Protein AF-A0A8T5QBN0-F1 (afdb_monomer)

Structure (mmCIF, N/CA/C/O backbone):
data_AF-A0A8T5QBN0-F1
#
_entry.id   AF-A0A8T5QBN0-F1
#
loop_
_atom_site.group_PDB
_atom_site.id
_atom_site.type_symbol
_atom_site.label_atom_id
_atom_site.label_alt_id
_atom_site.label_comp_id
_atom_site.label_asym_id
_atom_site.label_entity_id
_atom_site.label_seq_id
_atom_site.pdbx_PDB_ins_code
_atom_site.Cartn_x
_atom_site.Cartn_y
_atom_site.Cartn_z
_atom_site.occupancy
_atom_site.B_iso_or_equiv
_atom_site.auth_seq_id
_atom_site.auth_comp_id
_atom_site.auth_asym_id
_atom_site.auth_atom_id
_atom_site.pdbx_PDB_model_num
ATOM 1 N N . MET A 1 1 ? -7.240 -10.895 12.459 1.00 89.62 1 MET A N 1
ATOM 2 C CA . MET A 1 1 ? -8.154 -9.808 12.026 1.00 89.62 1 MET A CA 1
ATOM 3 C C . MET A 1 1 ? -9.563 -10.387 11.884 1.00 89.62 1 MET A C 1
ATOM 5 O O . MET A 1 1 ? -9.668 -11.597 11.744 1.00 89.62 1 MET A O 1
ATOM 9 N N . GLN A 1 2 ? -10.640 -9.592 11.962 1.00 91.88 2 GLN A N 1
ATOM 10 C CA . GLN A 1 2 ? -11.988 -10.091 11.632 1.00 91.88 2 GLN A CA 1
ATOM 11 C C . GLN A 1 2 ? -12.148 -10.237 10.109 1.00 91.88 2 GLN A C 1
ATOM 13 O O . GLN A 1 2 ? -11.684 -9.368 9.374 1.00 91.88 2 GLN A O 1
ATOM 18 N N . LEU A 1 3 ? -12.842 -11.287 9.648 1.00 94.19 3 LEU A N 1
ATOM 19 C CA . LEU A 1 3 ? -13.022 -11.579 8.214 1.00 94.19 3 LEU A CA 1
ATOM 20 C C . LEU A 1 3 ? -13.620 -10.400 7.449 1.00 94.19 3 LEU A C 1
ATOM 22 O O . LEU A 1 3 ? -13.035 -9.951 6.472 1.00 94.19 3 LEU A O 1
ATOM 26 N N . LYS A 1 4 ? -14.708 -9.830 7.971 1.00 94.50 4 LYS A N 1
ATOM 27 C CA . LYS A 1 4 ? -15.373 -8.678 7.359 1.00 94.50 4 LYS A CA 1
ATOM 28 C C . LYS A 1 4 ? -14.422 -7.496 7.142 1.00 94.50 4 LYS A C 1
ATOM 30 O O . LYS A 1 4 ? -14.460 -6.854 6.105 1.00 94.50 4 LYS A O 1
ATOM 35 N N . THR A 1 5 ? -13.541 -7.216 8.103 1.00 93.56 5 THR A N 1
ATOM 36 C CA . THR A 1 5 ? -12.532 -6.156 7.966 1.00 93.56 5 THR A CA 1
ATOM 37 C C . THR A 1 5 ? -11.529 -6.481 6.861 1.00 93.56 5 THR A C 1
ATOM 39 O O . THR A 1 5 ? -11.176 -5.600 6.083 1.00 93.56 5 THR A O 1
ATOM 42 N N . ALA A 1 6 ? -11.065 -7.732 6.781 1.00 94.94 6 ALA A N 1
ATOM 43 C CA . ALA A 1 6 ? -10.141 -8.159 5.734 1.00 94.94 6 ALA A CA 1
ATOM 44 C C . ALA A 1 6 ? -10.780 -8.037 4.341 1.00 94.94 6 ALA A C 1
ATOM 46 O O . ALA A 1 6 ? -10.160 -7.476 3.439 1.00 94.94 6 ALA A O 1
ATOM 47 N N . GLU A 1 7 ? -12.030 -8.482 4.194 1.00 95.88 7 GLU A N 1
ATOM 48 C CA . GLU A 1 7 ? -12.823 -8.338 2.969 1.00 95.88 7 GLU A CA 1
ATOM 49 C C . GLU A 1 7 ? -12.946 -6.868 2.561 1.00 95.88 7 GLU A C 1
ATOM 51 O O . GLU A 1 7 ? -12.555 -6.519 1.450 1.00 95.88 7 GLU A O 1
ATOM 56 N N . THR A 1 8 ? -13.368 -5.985 3.475 1.00 95.31 8 THR A N 1
ATOM 57 C CA . THR A 1 8 ? -13.482 -4.542 3.205 1.00 95.31 8 THR A CA 1
ATOM 58 C C . THR A 1 8 ? -12.165 -3.942 2.701 1.00 95.31 8 THR A C 1
ATOM 60 O O . THR A 1 8 ? -12.157 -3.182 1.732 1.00 95.31 8 THR A O 1
ATOM 63 N N . LEU A 1 9 ? -11.032 -4.281 3.328 1.00 94.81 9 LEU A N 1
ATOM 64 C CA . LEU A 1 9 ? -9.721 -3.753 2.934 1.00 94.81 9 LEU A CA 1
ATOM 65 C C . LEU A 1 9 ? -9.291 -4.244 1.546 1.00 94.81 9 LEU A C 1
ATOM 67 O O . LEU A 1 9 ? -8.739 -3.470 0.764 1.00 94.81 9 LEU A O 1
ATOM 71 N N . VAL A 1 10 ? -9.531 -5.518 1.237 1.00 95.06 10 VAL A N 1
ATOM 72 C CA . VAL A 1 10 ? -9.153 -6.121 -0.049 1.00 95.06 10 VAL A CA 1
ATOM 73 C C . VAL A 1 10 ? -10.085 -5.670 -1.173 1.00 95.06 10 VAL A C 1
ATOM 75 O O . VAL A 1 10 ? -9.627 -5.434 -2.291 1.00 95.06 10 VAL A O 1
ATOM 78 N N . GLU A 1 11 ? -11.372 -5.474 -0.892 1.00 94.44 11 GLU A N 1
ATOM 79 C CA . GLU A 1 11 ? -12.312 -4.877 -1.841 1.00 94.44 11 GLU A CA 1
ATOM 80 C C . GLU A 1 11 ? -11.942 -3.436 -2.177 1.00 94.44 11 GLU A C 1
ATOM 82 O O . GLU A 1 11 ? -11.901 -3.084 -3.355 1.00 94.44 11 GLU A O 1
ATOM 87 N N . ALA A 1 12 ? -11.619 -2.623 -1.169 1.00 93.31 12 ALA A N 1
ATOM 88 C CA . ALA A 1 12 ? -11.162 -1.256 -1.383 1.00 93.31 12 ALA A CA 1
ATOM 89 C C . ALA A 1 12 ? -9.835 -1.222 -2.164 1.00 93.31 12 ALA A C 1
ATOM 91 O O . ALA A 1 12 ? -9.695 -0.437 -3.100 1.00 93.31 12 ALA A O 1
ATOM 92 N N . LEU A 1 13 ? -8.901 -2.137 -1.869 1.00 93.75 13 LEU A N 1
ATOM 93 C CA . LEU A 1 13 ? -7.680 -2.308 -2.662 1.00 93.75 13 LEU A CA 1
ATOM 94 C C . LEU A 1 13 ? -7.996 -2.639 -4.125 1.00 93.75 13 LEU A C 1
ATOM 96 O O . LEU A 1 13 ? -7.383 -2.072 -5.020 1.00 93.75 13 LEU A O 1
ATOM 100 N N . GLY A 1 14 ? -8.970 -3.512 -4.387 1.00 92.31 14 GLY A N 1
ATOM 101 C CA . GLY A 1 14 ? -9.357 -3.893 -5.748 1.00 92.31 14 GLY A CA 1
ATOM 102 C C . GLY A 1 14 ? -9.968 -2.770 -6.587 1.00 92.31 14 GLY A C 1
ATOM 103 O O . GLY A 1 14 ? -10.006 -2.891 -7.809 1.00 92.31 14 GLY A O 1
ATOM 104 N N . LYS A 1 15 ? -10.415 -1.682 -5.953 1.00 91.06 15 LYS A N 1
ATOM 105 C CA . LYS A 1 15 ? -10.916 -0.477 -6.628 1.00 91.06 15 LYS A CA 1
ATOM 106 C C . LYS A 1 15 ? -9.828 0.572 -6.866 1.00 91.06 15 LYS A C 1
ATOM 108 O O . LYS A 1 15 ? -10.079 1.545 -7.572 1.00 91.06 15 LYS A O 1
ATOM 113 N N . HIS A 1 16 ? -8.637 0.386 -6.296 1.00 91.25 16 HIS A N 1
ATOM 114 C CA . HIS A 1 16 ? -7.567 1.368 -6.381 1.00 91.25 16 HIS A CA 1
ATOM 115 C C . HIS A 1 16 ? -7.087 1.534 -7.835 1.00 91.25 16 HIS A C 1
ATOM 117 O O . HIS A 1 16 ? -6.748 0.543 -8.491 1.00 91.25 16 HIS A O 1
ATOM 123 N N . PRO A 1 17 ? -7.014 2.765 -8.370 1.00 88.00 17 PRO A N 1
ATOM 124 C CA . PRO A 1 17 ? -6.635 2.973 -9.759 1.00 88.00 17 PRO A CA 1
ATOM 125 C C . PRO A 1 17 ? -5.173 2.593 -10.022 1.00 88.00 17 PRO A C 1
ATOM 127 O O . PRO A 1 17 ? -4.273 2.802 -9.203 1.00 88.00 17 PRO A O 1
ATOM 130 N N . GLY A 1 18 ? -4.928 2.057 -11.219 1.00 85.19 18 GLY A N 1
ATOM 131 C CA . GLY A 1 18 ? -3.585 1.841 -11.753 1.00 85.19 18 GLY A CA 1
ATOM 132 C C . GLY A 1 18 ? -2.763 0.759 -11.052 1.00 85.19 18 GLY A C 1
ATOM 133 O O . GLY A 1 18 ? -1.538 0.787 -11.175 1.00 85.19 18 GLY A O 1
ATOM 134 N N . ILE A 1 19 ? -3.385 -0.153 -10.300 1.00 89.94 19 ILE A N 1
ATOM 135 C CA . ILE A 1 19 ? -2.754 -1.396 -9.835 1.00 89.94 19 ILE A CA 1
ATOM 136 C C . ILE A 1 19 ? -3.372 -2.603 -10.542 1.00 89.94 19 ILE A C 1
ATOM 138 O O . ILE A 1 19 ? -4.456 -2.515 -11.116 1.00 89.94 19 ILE A O 1
ATOM 142 N N . ILE A 1 20 ? -2.685 -3.741 -10.481 1.00 91.81 20 ILE A N 1
ATOM 143 C CA . ILE A 1 20 ? -3.266 -5.021 -10.897 1.00 91.81 20 ILE A CA 1
ATOM 144 C C . ILE A 1 20 ? -4.403 -5.417 -9.952 1.00 91.81 20 ILE A C 1
ATOM 146 O O . ILE A 1 20 ? -4.337 -5.146 -8.750 1.00 91.81 20 ILE A O 1
ATOM 150 N N . THR A 1 21 ? -5.426 -6.090 -10.482 1.00 92.56 21 THR A N 1
ATOM 151 C CA . THR A 1 21 ? -6.523 -6.611 -9.662 1.00 92.56 21 THR A CA 1
ATOM 152 C C . THR A 1 21 ? -5.978 -7.614 -8.635 1.00 92.56 21 THR A C 1
ATOM 154 O O . THR A 1 21 ? -5.321 -8.585 -9.027 1.00 92.56 21 THR A O 1
ATOM 157 N N . PRO A 1 22 ? -6.217 -7.397 -7.328 1.00 92.38 22 PRO A N 1
ATOM 158 C CA . PRO A 1 22 ? -5.731 -8.292 -6.291 1.00 92.38 22 PRO A CA 1
ATOM 159 C C . PRO A 1 22 ? -6.473 -9.634 -6.325 1.00 92.38 22 PRO A C 1
ATOM 161 O O . PRO A 1 22 ? -7.690 -9.686 -6.510 1.00 92.38 22 PRO A O 1
ATOM 164 N N . ASP A 1 23 ? -5.731 -10.708 -6.084 1.00 94.94 23 ASP A N 1
ATOM 165 C CA . ASP A 1 23 ? -6.237 -12.021 -5.719 1.00 94.94 23 ASP A CA 1
ATOM 166 C C . ASP A 1 23 ? -6.843 -11.903 -4.321 1.00 94.94 23 ASP A C 1
ATOM 168 O O . ASP A 1 23 ? -6.146 -11.704 -3.317 1.00 94.94 23 ASP A O 1
ATOM 172 N N . LYS A 1 24 ? -8.176 -11.930 -4.288 1.00 94.81 24 LYS A N 1
ATOM 173 C CA . LYS A 1 24 ? -8.928 -11.649 -3.073 1.00 94.81 24 LYS A CA 1
ATOM 174 C C . LYS A 1 24 ? -8.659 -12.693 -2.000 1.00 94.81 24 LYS A C 1
ATOM 176 O O . LYS A 1 24 ? -8.396 -12.313 -0.862 1.00 94.81 24 LYS A O 1
ATOM 181 N N . ASP A 1 25 ? -8.680 -13.967 -2.371 1.00 94.88 25 ASP A N 1
ATOM 182 C CA . ASP A 1 25 ? -8.549 -15.078 -1.431 1.00 94.88 25 ASP A CA 1
ATOM 183 C C . ASP A 1 25 ? -7.149 -15.073 -0.812 1.00 94.88 25 ASP A C 1
ATOM 185 O O . ASP A 1 25 ? -7.009 -15.089 0.412 1.00 94.88 25 ASP A O 1
ATOM 189 N N . LEU A 1 26 ? -6.112 -14.898 -1.644 1.00 93.88 26 LEU A N 1
ATOM 190 C CA . LEU A 1 26 ? -4.729 -14.784 -1.179 1.00 93.88 26 LEU A CA 1
ATOM 191 C C . LEU A 1 26 ? -4.562 -13.668 -0.137 1.00 93.88 26 LEU A C 1
ATOM 193 O O . LEU A 1 26 ? -3.918 -13.858 0.896 1.00 93.88 26 LEU A O 1
ATOM 197 N N . PHE A 1 27 ? -5.086 -12.475 -0.413 1.00 94.62 27 PHE A N 1
ATOM 198 C CA . PHE A 1 27 ? -4.884 -11.318 0.458 1.00 94.62 27 PHE A CA 1
ATOM 199 C C . PHE A 1 27 ? -5.787 -11.315 1.690 1.00 94.62 27 PHE A C 1
ATOM 201 O O . PHE A 1 27 ? -5.339 -10.865 2.749 1.00 94.62 27 PHE A O 1
ATOM 208 N N . ILE A 1 28 ? -7.002 -11.858 1.597 1.00 95.38 28 ILE A N 1
ATOM 209 C CA . ILE A 1 28 ? -7.856 -12.092 2.764 1.00 95.38 28 ILE A CA 1
ATOM 210 C C . ILE A 1 28 ? -7.165 -13.079 3.706 1.00 95.38 28 ILE A C 1
ATOM 212 O O . ILE A 1 28 ? -6.998 -12.760 4.884 1.00 95.38 28 ILE A O 1
ATOM 216 N N . ASP A 1 29 ? -6.675 -14.212 3.200 1.00 93.19 29 ASP A N 1
ATOM 217 C CA . ASP A 1 29 ? -5.982 -15.219 4.010 1.00 93.19 29 ASP A CA 1
ATOM 218 C C . ASP A 1 29 ? -4.768 -14.631 4.739 1.00 93.19 29 ASP A C 1
ATOM 220 O O . ASP A 1 29 ? -4.573 -14.864 5.937 1.00 93.19 29 ASP A O 1
ATOM 224 N N . LEU A 1 30 ? -3.977 -13.798 4.054 1.00 91.88 30 LEU A N 1
ATOM 225 C CA . LEU A 1 30 ? -2.847 -13.101 4.671 1.00 91.88 30 LEU A CA 1
ATOM 226 C C . LEU A 1 30 ? -3.270 -12.163 5.799 1.00 91.88 30 LEU A C 1
ATOM 228 O O . LEU A 1 30 ? -2.612 -12.126 6.838 1.00 91.88 30 LEU A O 1
ATOM 232 N N . LEU A 1 31 ? -4.342 -11.393 5.611 1.00 92.88 31 LEU A N 1
ATOM 233 C CA . LEU A 1 31 ? -4.848 -10.484 6.640 1.00 92.88 31 LEU A CA 1
ATOM 234 C C . LEU A 1 31 ? -5.441 -11.245 7.830 1.00 92.88 31 LEU A C 1
ATOM 236 O O . LEU A 1 31 ? -5.279 -10.829 8.982 1.00 92.88 31 LEU A O 1
ATOM 240 N N . MET A 1 32 ? -6.086 -12.381 7.569 1.00 92.56 32 MET A N 1
ATOM 241 C CA . MET A 1 32 ? -6.688 -13.232 8.592 1.00 92.56 32 MET A CA 1
ATOM 242 C C . MET A 1 32 ? -5.651 -13.871 9.516 1.00 92.56 32 MET A C 1
ATOM 244 O O . MET A 1 32 ? -5.915 -14.006 10.711 1.00 92.56 32 MET A O 1
ATOM 248 N N . GLN A 1 33 ? -4.453 -14.167 9.009 1.00 89.19 33 GLN A N 1
ATOM 249 C CA . GLN A 1 33 ? -3.331 -14.689 9.801 1.00 89.19 33 GLN A CA 1
ATOM 250 C C . GLN A 1 33 ? -2.732 -13.667 10.781 1.00 89.19 33 GLN A C 1
ATOM 252 O O . GLN A 1 33 ? -1.955 -14.039 11.662 1.00 89.19 33 GLN A O 1
ATOM 257 N N . ILE A 1 34 ? -3.065 -12.381 10.648 1.00 85.56 34 ILE A N 1
ATOM 258 C CA . ILE A 1 34 ? -2.530 -11.336 11.520 1.00 85.56 34 ILE A CA 1
ATOM 259 C C . ILE A 1 34 ? -3.3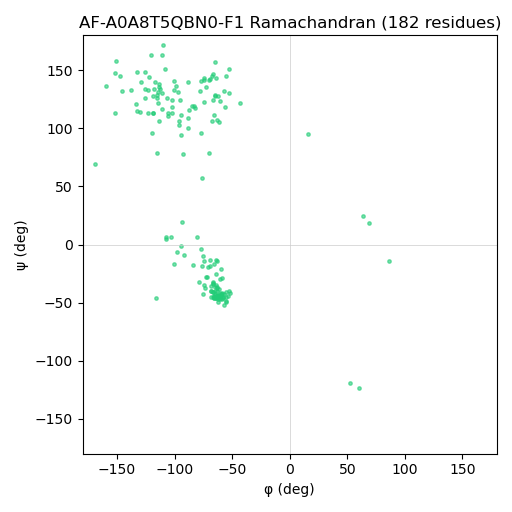40 -11.298 12.811 1.00 85.56 34 ILE A C 1
ATOM 261 O O . ILE A 1 34 ? -4.525 -10.946 12.809 1.00 85.56 34 ILE A O 1
ATOM 265 N N . ASP A 1 35 ? -2.676 -11.565 13.931 1.00 81.00 35 ASP A N 1
ATOM 266 C CA . ASP A 1 35 ? -3.204 -11.175 15.230 1.00 81.00 35 ASP A CA 1
ATOM 267 C C . ASP A 1 35 ? -3.045 -9.660 15.412 1.00 81.00 35 ASP A C 1
ATOM 269 O O . ASP A 1 35 ? -1.950 -9.105 15.289 1.00 81.00 35 ASP A O 1
ATOM 273 N N . VAL A 1 36 ? -4.163 -8.979 15.657 1.00 81.25 36 VAL A N 1
ATOM 274 C CA . VAL A 1 36 ? -4.217 -7.523 15.809 1.00 81.25 36 VAL A CA 1
ATOM 275 C C . VAL A 1 36 ? -4.644 -7.236 17.245 1.00 81.25 36 VAL A C 1
ATOM 277 O O . VAL A 1 36 ? -5.814 -6.933 17.482 1.00 81.25 36 VAL A O 1
ATO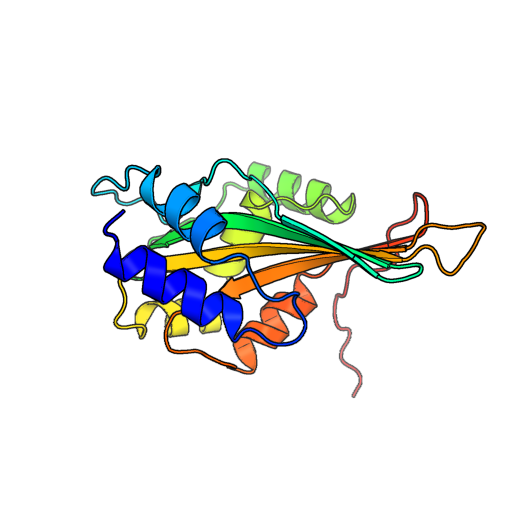M 280 N N . PRO A 1 37 ? -3.725 -7.341 18.222 1.00 80.25 37 PRO A N 1
ATOM 281 C CA . PRO A 1 37 ? -4.068 -7.096 19.611 1.00 80.25 37 PRO A CA 1
ATOM 282 C C . PRO A 1 37 ? -4.464 -5.632 19.811 1.00 80.25 37 PRO A C 1
ATOM 284 O O . PRO A 1 37 ? -4.034 -4.733 19.063 1.00 80.25 37 PRO A O 1
ATOM 287 N N . GLU A 1 38 ? -5.239 -5.383 20.867 1.00 81.25 38 GLU A N 1
ATOM 288 C CA . GLU A 1 38 ? -5.445 -4.029 21.368 1.00 81.25 38 GLU A CA 1
ATOM 289 C C . GLU A 1 38 ? -4.085 -3.409 21.691 1.00 81.25 38 GLU A C 1
ATOM 291 O O . GLU A 1 38 ? -3.295 -3.916 22.489 1.00 81.25 38 GLU A O 1
ATOM 296 N N . SER A 1 39 ? -3.766 -2.324 20.995 1.00 83.88 39 SER A N 1
ATOM 297 C CA . SER A 1 39 ? -2.449 -1.712 21.062 1.00 83.88 39 SER A CA 1
ATOM 298 C C . SER A 1 39 ? -2.534 -0.223 20.783 1.00 83.88 39 SER A C 1
ATOM 300 O O . SER A 1 39 ? -3.327 0.239 19.963 1.00 83.88 39 SER A O 1
ATOM 302 N N . SER A 1 40 ? -1.646 0.539 21.420 1.00 83.75 40 SER A N 1
ATOM 303 C CA . SER A 1 40 ? -1.408 1.945 21.090 1.00 83.75 40 SER A CA 1
ATOM 304 C C . SER A 1 40 ? -0.561 2.129 19.827 1.00 83.75 40 SER A C 1
ATOM 306 O O . SER A 1 40 ? -0.343 3.263 19.397 1.00 83.75 40 SER A O 1
ATOM 308 N N . ARG A 1 41 ? -0.069 1.038 19.224 1.00 85.88 41 ARG A N 1
ATOM 309 C CA . ARG A 1 41 ? 0.710 1.082 17.984 1.00 85.88 41 ARG A CA 1
ATOM 310 C C . ARG A 1 41 ? -0.131 1.611 16.830 1.00 85.88 41 ARG A C 1
ATOM 312 O O . ARG A 1 41 ? -1.307 1.290 16.694 1.00 85.88 41 ARG A O 1
ATOM 319 N N . PHE A 1 42 ? 0.506 2.382 15.955 1.00 88.12 42 PHE A N 1
ATOM 320 C CA . PHE A 1 42 ? -0.149 2.884 14.750 1.00 88.12 42 PHE A CA 1
ATOM 321 C C . PHE A 1 42 ? -0.371 1.790 13.697 1.00 88.12 42 PHE A C 1
ATOM 323 O O . PHE A 1 42 ? -1.304 1.885 12.917 1.00 88.12 42 PHE A O 1
ATOM 330 N N . TYR A 1 43 ? 0.456 0.745 13.654 1.00 90.62 43 TYR A N 1
ATOM 331 C CA . TYR A 1 43 ? 0.362 -0.273 12.610 1.00 90.62 43 TYR A CA 1
ATOM 332 C C . TYR A 1 43 ? 0.836 -1.645 13.092 1.00 90.62 43 TYR A C 1
ATOM 334 O O . TYR A 1 43 ? 1.651 -1.720 14.012 1.00 90.62 43 TYR A O 1
ATOM 342 N N . GLU A 1 44 ? 0.382 -2.699 12.412 1.00 89.56 44 GLU A N 1
ATOM 343 C CA . GLU A 1 44 ? 1.015 -4.024 12.417 1.00 89.56 44 GLU A CA 1
ATOM 344 C C . GLU A 1 44 ? 1.688 -4.311 11.074 1.00 89.56 44 GLU A C 1
ATOM 346 O O . GLU A 1 44 ? 1.285 -3.794 10.028 1.00 89.56 44 GLU A O 1
ATOM 351 N N . ARG A 1 45 ? 2.749 -5.121 11.102 1.00 88.94 45 ARG A N 1
ATOM 352 C CA . ARG A 1 45 ? 3.455 -5.563 9.893 1.00 88.94 45 ARG A CA 1
ATOM 353 C C . ARG A 1 45 ? 2.808 -6.830 9.353 1.00 88.94 45 ARG A C 1
ATOM 355 O O . ARG A 1 45 ? 2.498 -7.730 10.123 1.00 88.94 45 ARG A O 1
ATOM 362 N N . ILE A 1 46 ? 2.686 -6.903 8.033 1.00 86.31 46 ILE A N 1
ATOM 363 C CA . ILE A 1 46 ? 2.166 -8.073 7.327 1.00 86.31 46 ILE A CA 1
ATOM 364 C C . ILE A 1 46 ? 3.363 -8.863 6.780 1.00 86.31 46 ILE A C 1
ATOM 366 O O . ILE A 1 46 ? 4.268 -8.242 6.204 1.00 86.31 46 ILE A O 1
ATOM 370 N N . PRO A 1 47 ? 3.419 -10.195 6.963 1.00 70.38 47 PRO A N 1
ATOM 371 C CA . PRO A 1 47 ? 4.397 -11.037 6.283 1.00 70.38 47 PRO A CA 1
ATOM 372 C C . PRO A 1 47 ? 4.155 -10.904 4.775 1.00 70.38 47 PRO A C 1
ATOM 374 O O . PRO A 1 47 ? 3.130 -11.324 4.253 1.00 70.38 47 PRO A O 1
ATOM 377 N N . GLY A 1 48 ? 5.050 -10.170 4.111 1.00 65.31 48 GLY A N 1
ATOM 378 C CA . GLY A 1 48 ? 4.814 -9.529 2.816 1.00 65.31 48 GLY A CA 1
ATOM 379 C C . GLY A 1 48 ? 4.838 -10.465 1.614 1.00 65.31 48 GLY A C 1
ATOM 380 O O . GLY A 1 48 ? 5.618 -10.226 0.689 1.00 65.31 48 GLY A O 1
ATOM 381 N N . ASN A 1 49 ? 3.993 -11.494 1.627 1.00 81.25 49 ASN A N 1
ATOM 382 C CA . ASN A 1 49 ? 3.670 -12.277 0.446 1.00 81.25 49 ASN A CA 1
ATOM 383 C C . ASN A 1 49 ? 3.160 -11.336 -0.653 1.00 81.25 49 ASN A C 1
ATOM 385 O O . ASN A 1 49 ? 2.544 -10.295 -0.389 1.00 81.25 49 ASN A O 1
ATOM 389 N N . LYS A 1 50 ? 3.498 -11.684 -1.891 1.00 89.00 50 LYS A N 1
ATOM 390 C CA . LYS A 1 50 ? 3.218 -10.870 -3.066 1.00 89.00 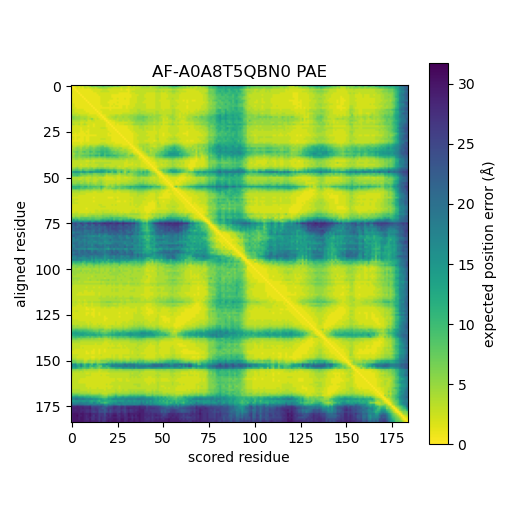50 LYS A CA 1
ATOM 391 C C . LYS A 1 50 ? 2.458 -11.681 -4.097 1.00 89.00 50 LYS A C 1
ATOM 393 O O . LYS A 1 50 ? 2.670 -12.884 -4.214 1.00 89.00 50 LYS A O 1
ATOM 398 N N . GLN A 1 51 ? 1.618 -10.984 -4.839 1.00 93.94 51 GLN A N 1
ATOM 399 C CA . GLN A 1 51 ? 1.046 -11.448 -6.087 1.00 93.94 51 GLN A CA 1
ATOM 400 C C . GLN A 1 51 ? 1.857 -10.849 -7.228 1.00 93.94 51 GLN A C 1
ATOM 402 O O . GLN A 1 51 ? 2.182 -9.659 -7.194 1.00 93.94 51 GLN A O 1
ATOM 407 N N . GLU A 1 52 ? 2.158 -11.663 -8.232 1.00 95.12 52 GLU A N 1
ATOM 408 C CA . GLU A 1 52 ? 2.870 -11.238 -9.432 1.00 95.12 52 GLU A CA 1
ATOM 409 C C . GLU A 1 52 ? 2.035 -11.520 -10.677 1.00 95.12 52 GLU A C 1
ATOM 411 O O . GLU A 1 52 ? 1.324 -12.522 -10.745 1.00 95.12 52 GLU A O 1
ATOM 416 N N . LEU A 1 53 ? 2.129 -10.625 -11.653 1.00 94.38 53 LEU A N 1
ATOM 417 C CA . LEU A 1 53 ? 1.503 -10.755 -12.963 1.00 94.38 53 LEU A CA 1
ATOM 418 C C . LEU A 1 53 ? 2.506 -10.300 -14.020 1.00 94.38 53 LEU A C 1
ATOM 420 O O . LEU A 1 53 ? 3.104 -9.238 -13.869 1.00 94.38 53 LEU A O 1
ATOM 424 N N . THR A 1 54 ? 2.680 -11.073 -15.086 1.00 92.44 54 THR A N 1
ATOM 425 C CA . THR A 1 54 ? 3.545 -10.700 -16.212 1.00 92.44 54 THR A CA 1
ATOM 426 C C . THR A 1 54 ? 2.699 -10.532 -17.463 1.00 92.44 54 THR A C 1
ATOM 428 O O . THR A 1 54 ? 1.973 -11.446 -17.850 1.00 92.44 54 THR A O 1
ATOM 431 N N . GLU A 1 55 ? 2.817 -9.372 -18.102 1.00 90.50 55 GLU A N 1
ATOM 432 C CA . GLU A 1 55 ? 2.146 -9.032 -19.352 1.00 90.50 55 GLU A CA 1
ATOM 433 C C . GLU A 1 55 ? 3.173 -8.476 -20.341 1.00 90.50 55 GLU A C 1
ATOM 435 O O . GLU A 1 55 ? 3.718 -7.389 -20.148 1.00 90.50 55 GLU A O 1
ATOM 440 N N . SER A 1 56 ? 3.417 -9.205 -21.432 1.00 89.50 56 SER A N 1
ATOM 441 C CA . SER A 1 56 ? 4.403 -8.822 -22.456 1.00 89.50 56 SER A CA 1
ATOM 442 C C . SER A 1 56 ? 5.783 -8.525 -21.838 1.00 89.50 56 SER A C 1
ATOM 444 O O . SER A 1 56 ? 6.357 -9.399 -21.189 1.00 89.50 56 SER A O 1
ATOM 446 N N . ASP A 1 57 ? 6.286 -7.298 -21.998 1.00 90.81 57 ASP A N 1
ATOM 447 C CA . ASP A 1 57 ? 7.577 -6.835 -21.483 1.00 90.81 57 ASP A CA 1
ATOM 448 C C . ASP A 1 57 ? 7.456 -6.145 -20.112 1.00 90.81 57 ASP A C 1
ATOM 450 O O . ASP A 1 57 ? 8.346 -5.396 -19.711 1.00 90.81 57 ASP A O 1
ATOM 454 N N . CYS A 1 58 ? 6.364 -6.375 -19.380 1.00 92.19 58 CYS A N 1
ATOM 455 C CA . CYS A 1 58 ? 6.126 -5.805 -18.058 1.00 92.19 58 CYS A CA 1
ATOM 456 C C . CYS A 1 58 ? 5.813 -6.900 -17.034 1.00 92.19 58 CYS A C 1
ATOM 458 O O . CYS A 1 58 ? 4.968 -7.763 -17.261 1.00 92.19 58 CYS A O 1
ATOM 460 N N . SER A 1 59 ? 6.443 -6.830 -15.862 1.00 94.56 59 SER A N 1
ATOM 461 C CA . SER A 1 59 ? 6.022 -7.589 -14.680 1.00 94.56 59 SER A CA 1
ATOM 462 C C . SER A 1 59 ? 5.533 -6.640 -13.595 1.00 94.56 59 SER A C 1
ATOM 464 O O . SER A 1 59 ? 6.148 -5.612 -13.321 1.00 94.56 59 SER A O 1
ATOM 466 N N . TYR A 1 60 ? 4.446 -7.008 -12.939 1.00 95.38 60 TYR A N 1
ATOM 467 C CA . TYR A 1 60 ? 3.815 -6.266 -11.861 1.00 95.38 60 TYR A CA 1
ATOM 468 C C . TYR A 1 60 ? 3.863 -7.100 -10.587 1.00 95.38 60 TYR A C 1
ATOM 470 O O . TYR A 1 60 ? 3.634 -8.306 -10.622 1.00 95.38 60 TYR A O 1
ATOM 478 N N . SER A 1 61 ? 4.137 -6.465 -9.451 1.00 95.50 61 SER A N 1
ATOM 479 C CA . SER A 1 61 ? 4.153 -7.116 -8.141 1.00 95.50 61 SER A CA 1
ATOM 480 C C . SER A 1 61 ? 3.397 -6.268 -7.128 1.00 95.50 61 SER A C 1
ATOM 482 O O . SER A 1 61 ? 3.780 -5.131 -6.847 1.00 95.50 61 SER A O 1
ATOM 484 N N . LEU A 1 62 ? 2.352 -6.836 -6.530 1.00 95.50 62 LEU A N 1
ATOM 485 C CA . LEU A 1 62 ? 1.574 -6.218 -5.461 1.00 95.50 62 LEU A CA 1
ATOM 486 C C . LEU A 1 62 ? 1.784 -6.986 -4.157 1.00 95.50 62 LEU A C 1
ATOM 488 O O . LEU A 1 62 ? 1.737 -8.211 -4.124 1.00 95.50 62 LEU A O 1
ATOM 492 N N . SER A 1 63 ? 2.030 -6.271 -3.061 1.00 93.62 63 SER A N 1
ATOM 493 C CA . SER A 1 63 ? 2.296 -6.890 -1.758 1.00 93.62 63 SER A CA 1
ATOM 494 C C . SER A 1 63 ? 1.740 -6.068 -0.610 1.00 93.62 63 SER A C 1
ATOM 496 O O . SER A 1 63 ? 1.998 -4.865 -0.513 1.00 93.62 63 SER A O 1
ATOM 498 N N . LEU A 1 64 ? 1.037 -6.727 0.307 1.00 93.56 64 LEU A N 1
ATOM 499 C CA . LEU A 1 64 ? 0.569 -6.095 1.533 1.00 93.56 64 LEU A CA 1
ATOM 500 C C . LEU A 1 64 ? 1.751 -5.871 2.479 1.00 93.56 64 LEU A C 1
ATOM 502 O O . LEU A 1 64 ? 2.613 -6.736 2.642 1.00 93.56 64 LEU A O 1
ATOM 506 N N . ARG A 1 65 ? 1.835 -4.686 3.090 1.00 92.19 65 ARG A N 1
ATOM 507 C CA . ARG A 1 65 ? 2.963 -4.330 3.965 1.00 92.19 65 ARG A CA 1
ATOM 508 C C . ARG A 1 65 ? 2.523 -4.097 5.394 1.00 92.19 65 ARG A C 1
ATOM 510 O O . ARG A 1 65 ? 3.210 -4.559 6.309 1.00 92.19 65 ARG A O 1
ATOM 517 N N . ARG A 1 66 ? 1.447 -3.336 5.599 1.00 92.25 66 ARG A N 1
ATOM 518 C CA . ARG A 1 66 ? 0.986 -2.948 6.937 1.00 92.25 66 ARG A CA 1
ATOM 519 C C . ARG A 1 66 ? -0.518 -2.807 7.002 1.00 92.25 66 ARG A C 1
ATOM 521 O O . ARG A 1 66 ? -1.118 -2.277 6.076 1.00 92.25 66 ARG A O 1
ATOM 528 N N . VAL A 1 67 ? -1.063 -3.173 8.152 1.00 93.56 67 VAL A N 1
ATOM 529 C CA . VAL A 1 67 ? -2.386 -2.734 8.595 1.00 93.56 67 VAL A CA 1
ATOM 530 C C . VAL A 1 67 ? -2.177 -1.518 9.486 1.00 93.56 67 VAL A C 1
ATOM 532 O O . VAL A 1 67 ? -1.411 -1.591 10.448 1.00 93.56 67 VAL A O 1
ATOM 535 N N . LEU A 1 68 ? -2.821 -0.404 9.167 1.00 93.81 68 LEU A N 1
ATOM 536 C CA . LEU A 1 68 ? -2.767 0.844 9.922 1.00 93.81 68 LEU A CA 1
ATOM 537 C C . LEU A 1 68 ? -4.024 0.969 10.787 1.00 93.81 68 LEU A C 1
ATOM 539 O O . LEU A 1 68 ? -5.106 0.623 10.336 1.00 93.81 68 LEU A O 1
ATOM 543 N N . ARG A 1 69 ? -3.890 1.465 12.018 1.00 93.00 69 ARG A N 1
ATOM 544 C CA . ARG A 1 69 ? -5.005 1.743 12.933 1.00 93.00 69 ARG A CA 1
ATOM 545 C C . ARG A 1 69 ? -5.411 3.200 12.806 1.00 93.00 69 ARG A C 1
ATOM 547 O O . ARG A 1 69 ? -4.670 4.077 13.253 1.00 93.00 69 ARG A O 1
ATOM 554 N N . ASN A 1 70 ? -6.598 3.428 12.266 1.00 91.56 70 ASN A N 1
ATOM 555 C CA . ASN A 1 70 ? -7.133 4.756 11.978 1.00 91.56 70 ASN A CA 1
ATOM 556 C C . ASN A 1 70 ? -7.217 5.617 13.246 1.00 91.56 70 ASN A C 1
ATOM 558 O O . ASN A 1 70 ? -6.636 6.695 13.309 1.00 91.56 70 ASN A O 1
ATOM 562 N N . ARG A 1 71 ? -7.752 5.061 14.339 1.00 87.00 71 ARG A N 1
ATOM 563 C CA . ARG A 1 71 ? -7.857 5.747 15.646 1.00 87.00 71 ARG A CA 1
ATOM 564 C C . ARG A 1 71 ? -6.518 6.103 16.311 1.00 87.00 71 ARG A C 1
ATOM 566 O O . ARG A 1 71 ? -6.496 6.843 17.291 1.00 87.00 71 ARG A O 1
ATOM 573 N N . ASN A 1 72 ? -5.4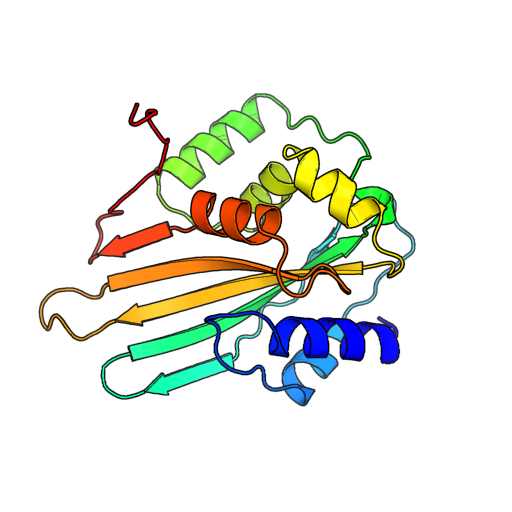00 5.557 15.826 1.00 87.00 72 ASN A N 1
ATOM 574 C CA . ASN A 1 72 ? -4.065 5.802 16.378 1.00 87.00 72 ASN A CA 1
ATOM 575 C C . ASN A 1 72 ? -3.194 6.700 15.474 1.00 87.00 72 ASN A C 1
ATOM 577 O O . ASN A 1 72 ? -2.007 6.859 15.779 1.00 87.00 72 ASN A O 1
ATOM 581 N N . SER A 1 73 ? -3.730 7.264 14.384 1.00 81.38 73 SER A N 1
ATOM 582 C CA . SER A 1 73 ? -2.977 8.072 13.407 1.00 81.38 73 SER A CA 1
ATOM 583 C C . SER A 1 73 ? -2.281 9.288 14.037 1.00 81.38 73 SER A C 1
ATOM 585 O O . SER A 1 73 ? -1.068 9.457 13.878 1.00 81.38 73 SER A O 1
ATOM 587 N N . GLU A 1 74 ? -2.997 10.038 14.875 1.00 73.25 74 GLU A N 1
ATOM 588 C CA . GLU A 1 74 ? -2.513 11.246 15.563 1.00 73.25 74 GLU A CA 1
ATOM 589 C C . GLU A 1 74 ? -1.544 11.003 16.729 1.00 73.25 74 GLU A C 1
ATOM 591 O O . GLU A 1 74 ? -0.903 11.938 17.205 1.00 73.25 74 GLU A O 1
ATOM 596 N N . ARG A 1 75 ? -1.412 9.771 17.248 1.00 67.69 75 ARG A N 1
ATOM 597 C CA . ARG A 1 75 ? -0.729 9.522 18.537 1.00 67.69 75 ARG A CA 1
ATOM 598 C C . ARG A 1 75 ? 0.788 9.730 18.484 1.00 67.69 75 ARG A C 1
ATOM 600 O O . ARG A 1 75 ? 1.530 8.756 18.390 1.00 67.69 75 ARG A O 1
ATOM 607 N N . ASN A 1 76 ? 1.241 10.984 18.538 1.00 51.00 76 ASN A N 1
ATOM 608 C CA . ASN A 1 76 ? 2.605 11.503 18.705 1.00 51.00 76 ASN A CA 1
ATOM 609 C C . ASN A 1 76 ? 3.745 10.505 18.458 1.00 51.00 76 ASN A C 1
ATOM 611 O O . ASN A 1 76 ? 4.202 9.792 19.352 1.00 51.00 76 ASN A O 1
ATOM 615 N N . TYR A 1 77 ? 4.274 10.516 17.236 1.00 55.31 77 TYR A N 1
ATOM 616 C CA . TYR A 1 77 ? 5.584 9.948 16.953 1.00 55.31 77 TYR A CA 1
ATOM 617 C C . TYR A 1 77 ? 6.491 11.031 16.406 1.00 55.31 77 TYR A C 1
ATOM 619 O O . TYR A 1 77 ? 6.518 11.304 15.211 1.00 55.31 77 TYR A O 1
ATOM 627 N N . SER A 1 78 ? 7.272 11.613 17.308 1.00 54.12 78 SER A N 1
ATOM 628 C CA . SER A 1 78 ? 8.430 12.419 16.952 1.00 54.12 78 SER A CA 1
ATOM 629 C C . SER A 1 78 ? 9.632 11.483 16.840 1.00 54.12 78 SER A C 1
ATOM 631 O O . SER A 1 78 ? 10.192 11.095 17.869 1.00 54.12 78 SER A O 1
ATOM 633 N N . PRO A 1 79 ? 10.056 11.062 15.631 1.00 55.03 79 PRO A N 1
ATOM 634 C CA . PRO A 1 79 ? 11.291 10.308 15.503 1.00 55.03 79 PRO A CA 1
ATOM 635 C C . PRO A 1 79 ? 12.446 11.126 16.086 1.00 55.03 79 PRO A C 1
ATOM 637 O O . PRO A 1 79 ? 12.628 12.308 15.763 1.00 55.03 79 PRO A O 1
ATOM 640 N N . GLY A 1 80 ? 13.259 10.481 16.925 1.00 58.16 80 GLY A N 1
ATOM 641 C CA . GLY A 1 80 ? 14.518 11.058 17.387 1.00 58.16 80 GLY A CA 1
ATOM 642 C C . GLY A 1 80 ? 15.381 11.505 16.201 1.00 58.16 80 GLY A C 1
ATOM 643 O O . GLY A 1 80 ? 15.289 10.949 15.103 1.00 58.16 80 GLY A O 1
ATOM 644 N N . ILE A 1 81 ? 16.216 12.521 16.416 1.00 64.12 81 ILE A N 1
ATOM 645 C CA . ILE A 1 81 ? 17.025 13.186 15.377 1.00 64.12 81 ILE A CA 1
ATOM 646 C C . ILE A 1 81 ? 17.845 12.174 14.554 1.00 64.12 81 ILE A C 1
ATOM 648 O O . ILE A 1 81 ? 17.869 12.240 13.328 1.00 64.12 81 ILE A O 1
ATOM 652 N N . VAL A 1 82 ? 18.430 11.173 15.218 1.00 61.19 82 VAL A N 1
ATOM 653 C CA . VAL A 1 82 ? 19.213 10.100 14.580 1.00 61.19 82 VAL A CA 1
ATOM 654 C C . VAL A 1 82 ? 18.372 9.287 13.595 1.00 61.19 82 VAL A C 1
ATOM 656 O O . VAL A 1 82 ? 18.818 8.976 12.492 1.00 61.19 82 VAL A O 1
ATOM 659 N N . LYS A 1 83 ? 17.125 8.973 13.961 1.00 65.31 83 LYS A N 1
ATOM 660 C CA . LYS A 1 83 ? 16.232 8.188 13.109 1.00 65.31 83 LYS A CA 1
ATOM 661 C C . LYS A 1 83 ? 15.826 8.984 11.870 1.00 65.31 83 LYS A C 1
ATOM 663 O O . LYS A 1 83 ? 15.867 8.439 10.776 1.00 65.31 83 LYS A O 1
ATOM 668 N N . ARG A 1 84 ? 15.557 10.288 12.024 1.00 62.72 84 ARG A N 1
ATOM 669 C CA . ARG A 1 84 ? 15.312 11.205 10.895 1.00 62.72 84 ARG A CA 1
ATOM 670 C C . ARG A 1 84 ? 16.494 11.257 9.924 1.00 62.72 84 ARG A C 1
ATOM 672 O O . ARG A 1 84 ? 16.285 11.221 8.715 1.00 62.72 84 ARG A O 1
ATOM 679 N N . ALA A 1 85 ? 17.724 11.298 10.437 1.00 62.19 85 ALA A N 1
ATOM 680 C CA . ALA A 1 85 ? 18.928 11.303 9.606 1.00 62.19 85 ALA A CA 1
ATOM 681 C C . ALA A 1 85 ? 19.109 9.983 8.831 1.00 62.19 85 ALA A C 1
ATOM 683 O O . ALA A 1 85 ? 19.374 10.003 7.629 1.00 62.19 85 ALA A O 1
ATOM 684 N N . LEU A 1 86 ? 18.904 8.835 9.487 1.00 62.88 86 LEU A N 1
ATOM 685 C CA . LEU A 1 86 ? 18.962 7.519 8.840 1.00 62.88 86 LEU A CA 1
ATOM 686 C C . LEU A 1 86 ? 17.878 7.345 7.773 1.00 62.88 86 LEU A C 1
ATOM 688 O O . LEU A 1 86 ? 18.143 6.779 6.716 1.00 62.88 86 LEU A O 1
ATOM 692 N N . ASP A 1 87 ? 16.683 7.880 8.006 1.00 61.84 87 ASP A N 1
ATOM 693 C CA . ASP A 1 87 ? 15.596 7.852 7.026 1.00 61.84 87 ASP A CA 1
ATOM 694 C C . ASP A 1 87 ? 15.896 8.728 5.814 1.00 61.84 87 ASP A C 1
ATOM 696 O O . ASP A 1 87 ? 15.629 8.335 4.678 1.00 61.84 87 ASP A O 1
ATOM 700 N N . ALA A 1 88 ? 16.486 9.904 6.042 1.00 57.62 88 ALA A N 1
ATOM 701 C CA . ALA A 1 88 ? 16.933 10.787 4.975 1.00 57.62 88 ALA A CA 1
ATOM 702 C C . ALA A 1 88 ? 18.012 10.113 4.111 1.00 57.62 88 ALA A C 1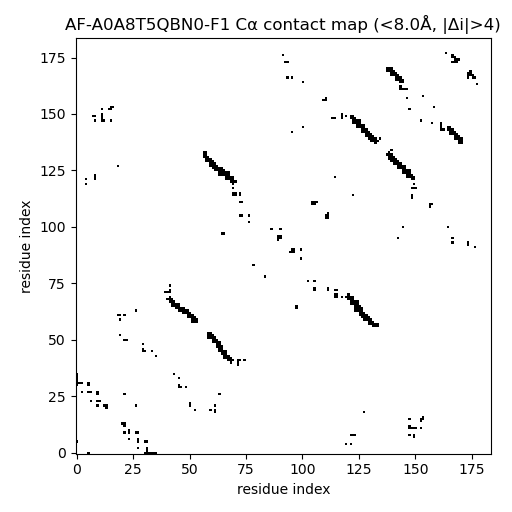
ATOM 704 O O . ALA A 1 88 ? 17.979 10.247 2.886 1.00 57.62 88 ALA A O 1
ATOM 705 N N . LEU A 1 89 ? 18.911 9.341 4.732 1.00 56.00 89 LEU A N 1
ATOM 706 C CA . LEU A 1 89 ? 19.924 8.517 4.064 1.00 56.00 89 LEU A CA 1
ATOM 707 C C . LEU A 1 89 ? 19.314 7.330 3.303 1.00 56.00 89 LEU A C 1
ATOM 709 O O . LEU A 1 89 ? 19.678 7.102 2.152 1.00 56.00 89 LEU A O 1
ATOM 713 N N . ALA A 1 90 ? 18.370 6.596 3.899 1.00 58.41 90 ALA A N 1
ATOM 714 C CA . ALA A 1 90 ? 17.681 5.480 3.245 1.00 58.41 90 ALA A CA 1
ATOM 715 C C . ALA A 1 90 ? 16.859 5.957 2.035 1.00 58.41 90 ALA A C 1
ATOM 717 O O . ALA A 1 90 ? 16.952 5.382 0.953 1.00 58.41 90 ALA A O 1
ATOM 718 N N . SER A 1 91 ? 16.137 7.071 2.187 1.00 50.62 91 SER A N 1
ATOM 719 C CA . SER A 1 91 ? 15.422 7.720 1.086 1.00 50.62 91 SER A CA 1
ATOM 720 C C . SER A 1 91 ? 16.369 8.310 0.039 1.00 50.62 91 SER A C 1
ATOM 722 O O . SER A 1 91 ? 16.030 8.321 -1.140 1.00 50.62 91 SER A O 1
ATOM 724 N N . TRP A 1 92 ? 17.551 8.804 0.426 1.00 51.03 92 TRP A N 1
ATOM 725 C CA . TRP A 1 92 ? 18.572 9.253 -0.529 1.00 51.03 92 TRP A CA 1
ATOM 726 C C . TRP A 1 92 ? 19.149 8.112 -1.361 1.00 51.03 92 TRP A C 1
ATOM 728 O O . TRP A 1 92 ? 19.404 8.308 -2.542 1.00 51.03 92 TRP A O 1
ATOM 738 N N . ARG A 1 93 ? 19.272 6.916 -0.784 1.00 55.56 93 ARG A N 1
ATOM 739 C CA . ARG A 1 93 ? 19.703 5.708 -1.497 1.00 55.56 93 ARG A CA 1
ATOM 740 C C . ARG A 1 93 ? 18.592 5.034 -2.311 1.00 55.56 93 ARG A C 1
ATOM 742 O O . ARG A 1 93 ? 18.811 3.936 -2.807 1.00 55.56 93 ARG A O 1
ATOM 749 N N . GLY A 1 94 ? 17.409 5.647 -2.418 1.00 51.03 94 GLY A N 1
ATOM 750 C CA . GLY A 1 94 ? 16.285 5.077 -3.164 1.00 51.03 94 GLY A CA 1
ATOM 751 C C . GLY A 1 94 ? 15.763 3.762 -2.573 1.00 51.03 94 GLY A C 1
ATOM 752 O O . GLY A 1 94 ? 15.204 2.947 -3.299 1.00 51.03 94 GLY A O 1
ATOM 753 N N . ILE A 1 95 ? 15.965 3.523 -1.272 1.00 58.44 95 ILE A N 1
ATOM 754 C CA . ILE A 1 95 ? 15.515 2.295 -0.610 1.00 58.44 95 ILE A CA 1
ATOM 755 C C . ILE A 1 95 ? 14.042 2.455 -0.229 1.00 58.44 95 ILE A C 1
ATOM 757 O O . ILE A 1 95 ? 13.697 3.307 0.595 1.00 58.44 95 ILE A O 1
ATOM 761 N N . TYR A 1 96 ? 13.176 1.597 -0.774 1.00 65.50 96 TYR A N 1
ATOM 762 C CA . TYR A 1 96 ? 11.799 1.479 -0.302 1.00 65.50 96 TYR A CA 1
ATOM 763 C C . TYR A 1 96 ? 11.790 0.926 1.127 1.00 65.50 96 TYR A C 1
ATOM 765 O O . TYR A 1 96 ? 12.120 -0.236 1.366 1.00 65.50 96 TYR A O 1
ATOM 773 N N . SER A 1 97 ? 11.396 1.756 2.090 1.00 75.44 97 SER A N 1
ATOM 774 C CA . SER A 1 97 ? 11.246 1.356 3.486 1.00 75.44 97 SER A CA 1
ATOM 775 C C . SER A 1 97 ? 9.830 1.652 3.946 1.00 75.44 97 SER A C 1
ATOM 777 O O . SER A 1 97 ? 9.444 2.813 4.099 1.00 75.44 97 SER A O 1
ATOM 779 N N . SER A 1 98 ? 9.072 0.594 4.236 1.00 73.19 98 SER A N 1
ATOM 780 C CA . SER A 1 98 ? 7.729 0.740 4.799 1.00 73.19 98 SER A CA 1
ATOM 781 C C . SER A 1 98 ? 7.758 1.509 6.127 1.00 73.19 98 SER A C 1
ATOM 783 O O . SER A 1 98 ? 6.822 2.237 6.423 1.00 73.19 98 SER A O 1
ATOM 785 N N . ASP A 1 99 ? 8.856 1.448 6.896 1.00 76.62 99 ASP A N 1
ATOM 786 C CA . ASP A 1 99 ? 9.025 2.248 8.118 1.00 76.62 99 ASP A CA 1
ATOM 787 C C . ASP A 1 99 ? 9.126 3.747 7.826 1.00 76.62 99 ASP A C 1
ATOM 789 O O . ASP A 1 99 ? 8.592 4.561 8.579 1.00 76.62 99 ASP A O 1
ATOM 793 N N . VAL A 1 100 ? 9.846 4.140 6.771 1.00 78.00 100 VAL A N 1
ATOM 794 C CA . VAL A 1 100 ? 9.945 5.548 6.347 1.00 78.00 100 VAL A CA 1
ATOM 795 C C . VAL A 1 100 ? 8.589 6.045 5.859 1.00 78.00 100 VAL A C 1
ATOM 797 O O . VAL A 1 100 ? 8.146 7.095 6.311 1.00 78.00 100 VAL A O 1
ATOM 800 N N . LEU A 1 101 ? 7.900 5.266 5.024 1.00 83.50 101 LEU A N 1
ATOM 801 C CA . LEU A 1 101 ? 6.585 5.630 4.492 1.00 83.50 101 LEU A CA 1
ATOM 802 C C . LEU A 1 101 ? 5.547 5.821 5.588 1.00 83.50 101 LEU A C 1
ATOM 804 O O . LEU A 1 101 ? 4.887 6.849 5.634 1.00 83.50 101 LEU A O 1
ATOM 808 N N . THR A 1 102 ? 5.467 4.897 6.542 1.00 82.62 102 THR A N 1
ATOM 809 C CA . THR A 1 102 ? 4.532 5.042 7.662 1.00 82.62 102 THR A CA 1
ATOM 810 C C . THR A 1 102 ? 4.853 6.242 8.551 1.00 82.62 102 THR A C 1
ATOM 812 O O . THR A 1 102 ? 3.961 6.769 9.199 1.00 82.62 102 THR A O 1
ATOM 815 N N . ARG A 1 103 ? 6.108 6.704 8.604 1.00 78.56 103 ARG A N 1
ATOM 816 C CA . ARG A 1 103 ? 6.434 7.960 9.297 1.00 78.56 103 ARG A CA 1
ATOM 817 C C . ARG A 1 103 ? 6.015 9.182 8.500 1.00 78.56 103 ARG A C 1
ATOM 819 O O . ARG A 1 103 ? 5.473 10.091 9.106 1.00 78.56 103 ARG A O 1
ATOM 826 N N . ARG A 1 104 ? 6.248 9.189 7.185 1.00 81.56 104 ARG A N 1
ATOM 827 C CA . ARG A 1 104 ? 5.797 10.273 6.301 1.00 81.56 104 ARG A CA 1
ATOM 828 C C . ARG A 1 104 ? 4.285 10.423 6.337 1.00 81.56 104 ARG A C 1
ATOM 830 O O . ARG A 1 104 ? 3.811 11.527 6.521 1.00 81.56 104 ARG A O 1
ATOM 837 N N . LEU A 1 105 ? 3.564 9.307 6.275 1.00 87.44 105 LEU A N 1
ATOM 838 C CA . LEU A 1 105 ? 2.112 9.262 6.411 1.00 87.44 105 LEU A CA 1
ATOM 839 C C . LEU A 1 105 ? 1.646 9.954 7.700 1.00 87.44 105 LEU A C 1
ATOM 841 O O . LEU A 1 105 ? 0.747 10.771 7.680 1.00 87.44 105 LEU A O 1
ATOM 845 N N . ARG A 1 106 ? 2.323 9.704 8.822 1.00 84.31 106 ARG A N 1
ATOM 846 C CA . ARG A 1 106 ? 1.995 10.331 10.113 1.00 84.31 106 ARG A CA 1
ATOM 847 C C . ARG A 1 106 ? 2.414 11.794 10.261 1.00 84.31 106 ARG A C 1
ATOM 849 O O . ARG A 1 106 ? 2.121 12.396 11.288 1.00 84.31 106 ARG A O 1
ATOM 856 N N . GLN A 1 107 ? 3.205 12.312 9.330 1.00 82.25 107 GLN A N 1
ATOM 857 C CA . GLN A 1 107 ? 3.605 13.720 9.282 1.00 82.25 107 GLN A CA 1
ATOM 858 C C . GLN A 1 107 ? 2.735 14.518 8.312 1.00 82.25 107 GLN A C 1
ATOM 860 O O . GLN A 1 107 ? 2.894 15.733 8.228 1.00 82.25 107 GLN A O 1
ATOM 865 N N . ASP A 1 108 ? 1.872 13.828 7.576 1.00 86.06 108 ASP A N 1
ATOM 866 C CA . ASP A 1 108 ? 0.952 14.405 6.624 1.00 86.06 108 ASP A CA 1
ATOM 867 C C . ASP A 1 108 ? -0.400 14.587 7.316 1.00 86.06 108 ASP A C 1
ATOM 869 O O . ASP A 1 108 ? -1.106 13.613 7.579 1.00 86.06 108 ASP A O 1
ATOM 873 N N . ASN A 1 109 ? -0.702 15.827 7.707 1.00 85.88 109 ASN A N 1
ATOM 874 C CA . ASN A 1 109 ? -1.909 16.122 8.477 1.00 85.88 109 ASN A CA 1
ATOM 875 C C . ASN A 1 109 ? -3.173 15.792 7.678 1.00 85.88 109 ASN A C 1
ATOM 877 O O . ASN A 1 109 ? -4.112 15.264 8.251 1.00 85.88 109 ASN A O 1
ATOM 881 N N . GLU A 1 110 ? -3.172 16.023 6.364 1.00 88.56 110 GLU A N 1
ATOM 882 C CA . GLU A 1 110 ? -4.341 15.783 5.515 1.00 88.56 110 GLU A CA 1
ATOM 883 C C . GLU A 1 110 ? -4.658 14.284 5.445 1.00 88.56 110 GLU A C 1
ATOM 885 O O . GLU A 1 110 ? -5.791 13.866 5.682 1.00 88.56 110 GLU A O 1
ATOM 890 N N . ILE A 1 111 ? -3.638 13.443 5.242 1.00 90.88 111 ILE A N 1
ATOM 891 C CA . ILE A 1 111 ? -3.816 11.984 5.278 1.00 90.88 111 ILE A CA 1
ATOM 892 C C . ILE A 1 111 ? -4.227 11.498 6.672 1.00 90.88 111 ILE A C 1
ATOM 894 O O . ILE A 1 111 ? -5.051 10.589 6.799 1.00 90.88 111 ILE A O 1
ATOM 898 N N . VAL A 1 112 ? -3.651 12.071 7.731 1.00 89.62 112 VAL A N 1
ATOM 899 C CA . VAL A 1 112 ? -4.021 11.728 9.110 1.00 89.62 112 VAL A CA 1
ATOM 900 C C . VAL A 1 112 ? -5.492 12.046 9.365 1.00 89.62 112 VAL A C 1
ATOM 902 O O . VAL A 1 112 ? -6.191 11.169 9.877 1.00 89.62 112 VAL A O 1
ATOM 905 N N . ASP A 1 113 ? -5.961 13.223 8.960 1.00 89.00 113 ASP A N 1
ATOM 906 C CA . ASP A 1 113 ? -7.347 13.666 9.111 1.00 89.00 113 ASP A CA 1
ATOM 907 C C . ASP A 1 113 ? -8.305 12.736 8.349 1.00 89.00 113 ASP A C 1
ATOM 909 O O . ASP A 1 113 ? -9.300 12.270 8.914 1.00 89.00 113 ASP A O 1
ATOM 913 N N . LEU A 1 114 ? -7.963 12.360 7.108 1.00 90.75 114 LEU A N 1
ATOM 914 C CA . LEU A 1 114 ? -8.726 11.379 6.323 1.00 90.75 114 LEU A CA 1
ATOM 915 C C . LEU A 1 114 ? -8.837 10.028 7.037 1.00 90.75 114 LEU A C 1
ATOM 917 O O . LEU A 1 114 ? -9.917 9.438 7.121 1.00 90.75 114 LEU A O 1
ATOM 921 N N . MET A 1 115 ? -7.730 9.533 7.594 1.00 92.12 115 MET A N 1
ATOM 922 C CA . MET A 1 115 ? -7.744 8.281 8.348 1.00 92.12 115 MET A CA 1
ATOM 923 C C . MET A 1 115 ? -8.601 8.374 9.607 1.00 92.12 115 MET A C 1
ATOM 925 O O . MET A 1 115 ? -9.219 7.384 9.979 1.00 92.12 115 MET A O 1
ATOM 929 N N . GLN A 1 116 ? -8.646 9.523 10.279 1.00 89.00 116 GLN A N 1
ATOM 930 C CA . GLN A 1 116 ? -9.464 9.694 11.480 1.00 89.00 116 GLN A CA 1
ATOM 931 C C . GLN A 1 116 ? -10.953 9.791 11.191 1.00 89.00 116 GLN A C 1
ATOM 933 O O . GLN A 1 116 ? -11.759 9.282 11.969 1.00 89.00 116 GLN A O 1
ATOM 938 N N . ALA A 1 117 ? -11.310 10.445 10.089 1.00 89.44 117 ALA A N 1
ATOM 939 C CA . ALA A 1 117 ? -12.689 10.551 9.642 1.00 89.44 117 ALA A CA 1
ATOM 940 C C . ALA A 1 117 ? -13.251 9.202 9.152 1.00 89.44 117 ALA A C 1
ATOM 942 O O . ALA A 1 117 ? -14.469 9.027 9.082 1.00 89.44 117 ALA A O 1
ATOM 943 N N . CYS A 1 118 ? -12.380 8.238 8.829 1.00 90.75 118 CYS A N 1
ATOM 944 C CA . CYS A 1 118 ? -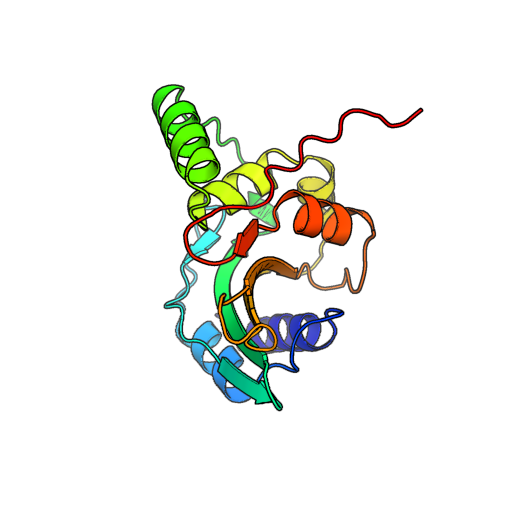12.772 6.903 8.399 1.00 90.75 118 CYS A CA 1
ATOM 945 C C . CYS A 1 118 ? -13.499 6.136 9.520 1.00 90.75 118 CYS A C 1
ATOM 947 O O . CYS A 1 118 ? -12.998 5.993 10.636 1.00 90.75 118 CYS A O 1
ATOM 949 N N . LEU A 1 119 ? -14.684 5.604 9.200 1.00 89.75 119 LEU A N 1
ATOM 950 C CA . LEU A 1 119 ? -15.500 4.816 10.131 1.00 89.75 119 LEU A CA 1
ATOM 951 C C . LEU A 1 119 ? -14.912 3.429 10.414 1.00 89.75 119 LEU A C 1
ATOM 953 O O . LEU A 1 119 ? -15.155 2.862 11.479 1.00 89.75 119 LEU A O 1
ATOM 957 N N . GLU A 1 120 ? -14.159 2.882 9.461 1.00 92.19 120 GLU A N 1
ATOM 958 C CA . GLU A 1 120 ? -13.484 1.601 9.626 1.00 92.19 120 GLU A CA 1
ATOM 959 C C . GLU A 1 120 ? -12.266 1.756 10.541 1.00 92.19 120 GLU A C 1
ATOM 961 O O . GLU A 1 120 ? -11.536 2.746 10.499 1.00 92.19 120 GLU A O 1
ATOM 966 N N . ASP A 1 121 ? -12.004 0.744 11.366 1.00 91.62 121 ASP A N 1
ATOM 967 C CA . ASP A 1 121 ? -10.924 0.810 12.359 1.00 91.62 121 ASP A CA 1
ATOM 968 C C . ASP A 1 121 ? -9.523 0.756 11.735 1.00 91.62 121 ASP A C 1
ATOM 970 O O . ASP A 1 121 ? -8.529 1.154 12.364 1.00 91.62 121 ASP A O 1
ATOM 974 N N . PHE A 1 122 ? -9.434 0.263 10.500 1.00 94.88 122 PHE A N 1
ATOM 975 C CA . PHE A 1 122 ? -8.175 -0.035 9.846 1.00 94.88 122 PHE A CA 1
ATOM 976 C C . PHE A 1 122 ? -8.099 0.512 8.425 1.00 94.88 122 PHE A C 1
ATOM 978 O O . PHE A 1 122 ? -9.084 0.540 7.697 1.00 94.88 122 PHE A O 1
ATOM 985 N N . SER A 1 123 ? -6.879 0.866 8.033 1.00 95.00 123 SER A N 1
ATOM 986 C CA . SER A 1 123 ? -6.470 1.144 6.655 1.00 95.00 123 SER A CA 1
ATOM 987 C C . SER A 1 123 ? -5.344 0.192 6.254 1.00 95.00 123 SER A C 1
ATOM 989 O O . SER A 1 123 ? -4.694 -0.420 7.109 1.00 95.00 123 SER A O 1
ATOM 991 N N . LEU A 1 124 ? -5.075 0.064 4.960 1.00 94.50 124 LEU A N 1
ATOM 992 C CA . LEU A 1 124 ? -4.062 -0.845 4.430 1.00 94.50 124 LEU A CA 1
ATOM 993 C C . LEU A 1 124 ? -2.969 -0.064 3.705 1.00 94.50 124 LEU A C 1
ATOM 995 O O . LEU A 1 124 ? -3.245 0.800 2.883 1.00 94.50 124 LEU A O 1
ATOM 999 N N . LEU A 1 125 ? -1.712 -0.401 3.988 1.00 94.50 125 LEU A N 1
ATOM 1000 C CA . LEU A 1 125 ? -0.568 0.050 3.205 1.00 94.50 125 LEU A CA 1
ATOM 1001 C C . LEU A 1 125 ? 0.021 -1.144 2.455 1.00 94.50 125 LEU A C 1
ATOM 1003 O O . LEU A 1 125 ? 0.555 -2.082 3.062 1.00 94.50 125 LEU A O 1
ATOM 1007 N N . ALA A 1 126 ? -0.029 -1.073 1.135 1.00 94.19 126 ALA A N 1
ATOM 1008 C CA . ALA A 1 126 ? 0.571 -2.011 0.206 1.00 94.19 126 ALA A CA 1
ATOM 1009 C C . ALA A 1 126 ? 1.762 -1.374 -0.535 1.00 94.19 126 ALA A C 1
ATOM 1011 O O . ALA A 1 126 ? 2.084 -0.194 -0.388 1.00 94.19 126 ALA A O 1
ATOM 1012 N N . LYS A 1 127 ? 2.488 -2.205 -1.279 1.00 93.94 127 LYS A N 1
ATOM 1013 C CA . LYS A 1 127 ? 3.572 -1.812 -2.182 1.00 93.94 127 LYS A CA 1
ATOM 1014 C C . LYS A 1 127 ? 3.265 -2.387 -3.554 1.00 93.94 127 LYS A C 1
ATOM 1016 O O . LYS A 1 127 ? 3.104 -3.606 -3.659 1.00 93.94 127 LYS A O 1
ATOM 1021 N N . PHE A 1 128 ? 3.262 -1.522 -4.558 1.00 94.62 128 PHE A N 1
ATOM 1022 C CA . PHE A 1 128 ? 3.137 -1.885 -5.959 1.00 94.62 128 PHE A CA 1
ATO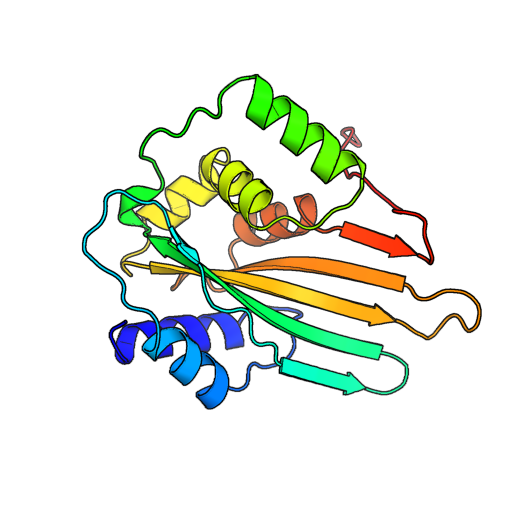M 1023 C C . PHE A 1 128 ? 4.457 -1.628 -6.690 1.00 94.62 128 PHE A C 1
ATOM 1025 O O . PHE A 1 128 ? 5.060 -0.562 -6.552 1.00 94.62 128 PHE A O 1
ATOM 1032 N N . GLU A 1 129 ? 4.925 -2.625 -7.429 1.00 94.19 129 GLU A N 1
ATOM 1033 C CA . GLU A 1 129 ? 6.149 -2.571 -8.222 1.00 94.19 129 GLU A CA 1
ATOM 1034 C C . GLU A 1 129 ? 5.840 -2.892 -9.679 1.00 94.19 129 GLU A C 1
ATOM 1036 O O . GLU A 1 129 ? 5.181 -3.891 -9.960 1.00 94.19 129 GLU A O 1
ATOM 1041 N N . THR A 1 130 ? 6.366 -2.073 -10.585 1.00 94.75 130 THR A N 1
ATOM 1042 C CA . THR A 1 130 ? 6.358 -2.327 -12.027 1.00 94.75 130 THR A CA 1
ATOM 1043 C C . THR A 1 130 ? 7.792 -2.508 -12.492 1.00 94.75 130 THR A C 1
ATOM 1045 O O . THR A 1 130 ? 8.644 -1.665 -12.208 1.00 94.75 130 THR A O 1
ATOM 1048 N N . TYR A 1 131 ? 8.041 -3.595 -13.209 1.00 93.38 131 TYR A N 1
ATOM 1049 C CA . TYR A 1 131 ? 9.305 -3.959 -13.829 1.00 93.38 131 TYR A CA 1
ATOM 1050 C C . TYR A 1 131 ? 9.109 -3.915 -15.341 1.00 93.38 131 TYR A C 1
ATOM 1052 O O . TYR A 1 131 ? 8.443 -4.783 -15.897 1.00 93.38 131 TYR A O 1
ATOM 1060 N N . ASP A 1 132 ? 9.655 -2.891 -15.984 1.00 92.44 132 ASP A N 1
ATOM 1061 C CA . ASP A 1 132 ? 9.546 -2.662 -17.423 1.00 92.44 132 ASP A CA 1
ATOM 1062 C C . ASP A 1 132 ? 10.852 -3.081 -18.118 1.00 92.44 132 ASP A C 1
ATOM 1064 O O . ASP A 1 132 ? 11.935 -2.549 -17.831 1.00 92.44 132 ASP A O 1
ATOM 1068 N N . TYR A 1 133 ? 10.724 -4.064 -19.009 1.00 90.75 133 TYR A N 1
ATOM 1069 C CA . TYR A 1 133 ? 11.791 -4.700 -19.780 1.00 90.75 133 TYR A CA 1
ATOM 1070 C C . TYR A 1 133 ? 11.847 -4.212 -21.240 1.00 90.75 133 TYR A C 1
ATOM 1072 O O . TYR A 1 133 ? 12.643 -4.737 -22.018 1.00 90.75 133 TYR A O 1
ATOM 1080 N N . SER A 1 134 ? 11.047 -3.207 -21.619 1.00 87.81 134 SER A N 1
ATOM 1081 C CA . SER A 1 134 ? 10.957 -2.692 -22.997 1.00 87.81 134 SER A CA 1
ATOM 1082 C C . SER A 1 134 ? 12.280 -2.140 -23.543 1.00 87.81 134 SER A C 1
ATOM 1084 O O . SER A 1 134 ? 12.537 -2.201 -24.746 1.00 87.81 134 SER A O 1
ATOM 1086 N N . ASP A 1 135 ? 13.148 -1.615 -22.672 1.00 83.31 135 ASP A N 1
ATOM 1087 C CA . ASP A 1 135 ? 14.523 -1.257 -23.018 1.00 83.31 135 ASP A CA 1
ATOM 1088 C C . ASP A 1 135 ? 15.433 -2.484 -22.810 1.00 83.31 135 ASP A C 1
ATOM 1090 O O . ASP A 1 135 ? 15.747 -2.825 -21.662 1.00 83.31 135 ASP A O 1
ATOM 1094 N N . PRO A 1 136 ? 15.935 -3.122 -23.887 1.00 79.38 136 PRO A N 1
ATOM 1095 C CA . PRO A 1 136 ? 16.726 -4.350 -23.786 1.00 79.38 136 PRO A CA 1
ATOM 1096 C C . PRO A 1 136 ? 18.048 -4.160 -23.029 1.00 79.38 136 PRO A C 1
ATOM 1098 O O . PRO A 1 136 ? 18.689 -5.137 -22.645 1.00 79.38 136 PRO A O 1
ATOM 1101 N N . ASN A 1 137 ? 18.475 -2.915 -22.800 1.00 81.75 137 ASN A N 1
ATOM 1102 C CA . ASN A 1 137 ? 19.722 -2.608 -22.111 1.00 81.75 137 ASN A CA 1
ATOM 1103 C C . ASN A 1 137 ? 19.520 -2.222 -20.642 1.00 81.75 137 ASN A C 1
ATOM 1105 O O . ASN A 1 137 ? 20.499 -2.181 -19.888 1.00 81.75 137 ASN A O 1
ATOM 1109 N N . LYS A 1 138 ? 18.298 -1.866 -20.221 1.00 85.81 138 LYS A N 1
ATOM 1110 C CA . LYS A 1 138 ? 18.051 -1.292 -18.891 1.00 85.81 138 LYS A CA 1
ATOM 1111 C C . LYS A 1 138 ? 16.641 -1.598 -18.376 1.00 85.81 138 LYS A C 1
ATOM 1113 O O . LYS A 1 138 ? 15.678 -0.992 -18.824 1.00 85.81 138 LYS A O 1
ATOM 1118 N N . LEU A 1 139 ? 16.560 -2.397 -17.311 1.00 86.94 139 LEU A N 1
ATOM 1119 C CA . LEU A 1 139 ? 15.342 -2.557 -16.509 1.00 86.94 139 LEU A CA 1
ATOM 1120 C C . LEU A 1 139 ? 14.940 -1.221 -15.869 1.00 86.94 139 LEU A C 1
ATOM 1122 O O . LEU A 1 139 ? 15.754 -0.604 -15.169 1.00 86.94 139 LEU A O 1
ATOM 1126 N N . THR A 1 140 ? 13.687 -0.817 -16.064 1.00 90.56 140 THR A N 1
ATOM 1127 C CA . THR A 1 140 ? 13.079 0.302 -15.337 1.00 90.56 140 THR A CA 1
ATOM 1128 C C . THR A 1 140 ? 12.169 -0.249 -14.244 1.00 90.56 140 THR A C 1
ATOM 1130 O O . THR A 1 140 ? 11.278 -1.046 -14.515 1.00 90.56 140 THR A O 1
ATOM 1133 N N . VAL A 1 141 ? 12.411 0.153 -12.995 1.00 91.31 141 VAL A N 1
ATOM 1134 C CA . VAL A 1 141 ? 11.610 -0.247 -11.835 1.00 91.31 141 VAL A CA 1
ATOM 1135 C C . VAL A 1 141 ? 10.906 0.971 -11.262 1.00 91.31 141 VAL A C 1
ATOM 1137 O O . VAL A 1 141 ? 11.554 1.930 -10.833 1.00 91.31 141 VAL A O 1
ATOM 1140 N N . THR A 1 142 ? 9.582 0.906 -11.198 1.00 91.31 142 THR A N 1
ATOM 1141 C CA . THR A 1 142 ? 8.751 1.880 -10.485 1.00 91.31 142 THR A CA 1
ATOM 1142 C C . THR A 1 142 ? 8.243 1.228 -9.213 1.00 91.31 142 THR A C 1
ATOM 1144 O O . THR A 1 142 ? 7.664 0.150 -9.259 1.00 91.31 142 THR A O 1
ATOM 1147 N N . THR A 1 143 ? 8.468 1.855 -8.063 1.00 91.75 143 THR A N 1
ATOM 1148 C CA . THR A 1 143 ? 7.948 1.399 -6.772 1.00 91.75 143 THR A CA 1
ATOM 1149 C C . THR A 1 143 ? 7.040 2.464 -6.182 1.00 91.75 143 THR A C 1
ATOM 1151 O O . THR A 1 143 ? 7.522 3.517 -5.764 1.00 91.75 143 THR A O 1
ATOM 1154 N N . ARG A 1 144 ? 5.746 2.166 -6.081 1.00 91.88 144 ARG A N 1
ATOM 1155 C CA . ARG A 1 144 ? 4.720 3.060 -5.539 1.00 91.88 144 ARG A CA 1
ATOM 1156 C C . ARG A 1 144 ? 4.132 2.479 -4.242 1.00 91.88 144 ARG A C 1
ATOM 1158 O O . ARG A 1 144 ? 3.797 1.289 -4.211 1.00 91.88 144 ARG A O 1
ATOM 1165 N N . PRO A 1 145 ? 4.029 3.256 -3.150 1.00 92.94 145 PRO A N 1
ATOM 1166 C CA . PRO A 1 145 ? 3.192 2.863 -2.018 1.00 92.94 145 PRO A CA 1
ATOM 1167 C C . PRO A 1 145 ? 1.719 2.937 -2.417 1.00 92.94 145 PRO A C 1
ATOM 1169 O O . PRO A 1 145 ? 1.346 3.846 -3.140 1.00 92.94 145 PRO A O 1
ATOM 1172 N N . VAL A 1 146 ? 0.903 2.003 -1.940 1.00 93.94 146 VAL A N 1
ATOM 1173 C CA . VAL A 1 146 ? -0.547 2.019 -2.177 1.00 93.94 146 VAL A CA 1
ATOM 1174 C C . VAL A 1 146 ? -1.243 2.127 -0.828 1.00 93.94 146 VAL A C 1
ATOM 1176 O O . VAL A 1 146 ? -1.099 1.220 -0.002 1.00 93.94 146 VAL A O 1
ATOM 1179 N N . LEU A 1 147 ? -1.916 3.241 -0.567 1.00 94.50 147 LEU A N 1
ATOM 1180 C CA . LEU A 1 147 ? -2.613 3.536 0.677 1.00 94.50 147 LEU A CA 1
ATOM 1181 C C . LEU A 1 147 ? -4.120 3.415 0.455 1.00 94.50 147 LEU A C 1
ATOM 1183 O O . LEU A 1 147 ? -4.741 4.220 -0.221 1.00 94.50 147 LEU A O 1
ATOM 1187 N N . VAL A 1 148 ? -4.720 2.421 1.097 1.00 93.88 148 VAL A N 1
ATOM 1188 C CA . VAL A 1 148 ? -6.161 2.189 1.057 1.00 93.88 148 VAL A CA 1
ATOM 1189 C C . VAL A 1 148 ? -6.758 2.625 2.384 1.00 93.88 148 VAL A C 1
ATOM 1191 O O . VAL A 1 148 ? -6.545 1.967 3.407 1.00 93.88 148 VAL A O 1
ATOM 1194 N N . ILE A 1 149 ? -7.522 3.713 2.357 1.00 93.56 149 ILE A N 1
ATOM 1195 C CA . ILE A 1 149 ? -8.384 4.144 3.460 1.00 93.56 149 ILE A CA 1
ATOM 1196 C C . ILE A 1 149 ? -9.812 3.740 3.069 1.00 93.56 149 ILE A C 1
ATOM 1198 O O . ILE A 1 149 ? -10.323 4.259 2.077 1.00 93.56 149 ILE A O 1
ATOM 1202 N N . PRO A 1 150 ? -10.463 2.790 3.767 1.00 89.94 150 PRO A N 1
ATOM 1203 C CA . PRO A 1 150 ? -11.803 2.347 3.393 1.00 89.94 150 PRO A CA 1
ATOM 1204 C C . PRO A 1 150 ? -12.790 3.510 3.250 1.00 89.94 150 PRO A C 1
ATOM 1206 O O . PRO A 1 150 ? -12.891 4.366 4.128 1.00 89.94 150 PRO A O 1
ATOM 1209 N N . GLY A 1 151 ? -13.509 3.536 2.127 1.00 80.88 151 GLY A N 1
ATOM 1210 C CA . GLY A 1 151 ? -14.431 4.620 1.774 1.00 80.88 151 GLY A CA 1
ATOM 1211 C C . GLY A 1 151 ? -13.784 5.811 1.056 1.00 80.88 151 GLY A C 1
ATOM 1212 O O . GLY A 1 151 ? -14.507 6.583 0.432 1.00 80.88 151 GLY A O 1
ATOM 1213 N N . ALA A 1 152 ? -12.454 5.933 1.057 1.00 77.56 152 ALA A N 1
ATOM 1214 C CA . ALA A 1 152 ? -11.722 6.882 0.221 1.00 77.56 152 ALA A CA 1
ATOM 1215 C C . ALA A 1 152 ? -11.329 6.184 -1.087 1.00 77.56 152 ALA A C 1
ATOM 1217 O O . ALA A 1 152 ? -10.216 5.690 -1.243 1.00 77.56 152 ALA A O 1
ATOM 1218 N N . GLU A 1 153 ? -12.280 6.050 -2.013 1.00 62.19 153 GLU A N 1
ATOM 1219 C CA . GLU A 1 153 ? -12.031 5.275 -3.238 1.00 62.19 153 GLU A CA 1
ATOM 1220 C C . GLU A 1 153 ? -11.173 6.030 -4.261 1.00 62.19 153 GLU A C 1
ATOM 1222 O O . GLU A 1 153 ? -10.576 5.384 -5.119 1.00 62.19 153 GLU A O 1
ATOM 1227 N N . ASN A 1 154 ? -11.055 7.361 -4.152 1.00 63.81 154 ASN A N 1
ATOM 1228 C CA . ASN A 1 154 ? -10.078 8.147 -4.905 1.00 63.81 154 ASN A CA 1
ATOM 1229 C C . ASN A 1 154 ? -9.992 9.600 -4.396 1.00 63.81 154 ASN A C 1
ATOM 1231 O O . ASN A 1 154 ? -10.467 10.519 -5.065 1.00 63.81 154 ASN A O 1
ATOM 1235 N N . ASP A 1 155 ? -9.460 9.810 -3.191 1.00 75.44 155 ASP A N 1
ATOM 1236 C CA . ASP A 1 155 ? -9.191 11.178 -2.740 1.00 75.44 155 ASP A CA 1
ATOM 1237 C C . ASP A 1 155 ? -7.906 11.699 -3.402 1.00 75.44 155 ASP A C 1
ATOM 1239 O O . ASP A 1 155 ? -6.882 11.008 -3.425 1.00 75.44 155 ASP A O 1
ATOM 1243 N N . GLU A 1 156 ? -7.968 12.912 -3.945 1.00 87.38 156 GLU A N 1
ATOM 1244 C CA . GLU A 1 156 ? -6.845 13.599 -4.584 1.00 87.38 156 GLU A CA 1
ATOM 1245 C C . GLU A 1 156 ? -5.628 13.630 -3.650 1.00 87.38 156 GLU A C 1
ATOM 1247 O O . GLU A 1 156 ? -4.519 13.313 -4.082 1.00 87.38 156 GLU A O 1
ATOM 1252 N N . GLN A 1 157 ? -5.842 13.849 -2.347 1.00 88.94 157 GLN A N 1
ATOM 1253 C CA . GLN A 1 157 ? -4.745 13.896 -1.374 1.00 88.94 157 GLN A CA 1
ATOM 1254 C C . GLN A 1 157 ? -4.015 12.551 -1.229 1.00 88.94 157 GLN A C 1
ATOM 1256 O O . GLN A 1 157 ? -2.791 12.517 -1.084 1.00 88.94 157 GLN A O 1
ATOM 1261 N N . VAL A 1 158 ? -4.733 11.420 -1.298 1.00 91.25 158 VAL A N 1
ATOM 1262 C CA . VAL A 1 158 ? -4.108 10.087 -1.218 1.00 91.25 158 VAL A CA 1
ATOM 1263 C C . VAL A 1 158 ? -3.215 9.857 -2.433 1.00 91.25 158 VAL A C 1
ATOM 1265 O O . VAL A 1 158 ? -2.067 9.439 -2.276 1.00 91.25 158 VAL A O 1
ATOM 1268 N N . MET A 1 159 ? -3.699 10.186 -3.633 1.00 88.81 159 MET A N 1
ATOM 1269 C CA . MET A 1 159 ? -2.915 10.045 -4.863 1.00 88.81 159 MET A CA 1
ATOM 1270 C C . MET A 1 159 ? -1.682 10.951 -4.874 1.00 88.81 159 MET A C 1
ATOM 1272 O O . MET A 1 159 ? -0.591 10.489 -5.215 1.00 88.81 159 MET A O 1
ATOM 1276 N N . GLU A 1 160 ? -1.827 12.213 -4.467 1.00 90.38 160 GLU A N 1
ATOM 1277 C CA . GLU A 1 160 ? -0.705 13.148 -4.355 1.00 90.38 160 GLU A CA 1
ATOM 1278 C C . GLU A 1 160 ? 0.353 12.631 -3.374 1.00 90.38 160 GLU A C 1
ATOM 1280 O O . GLU A 1 160 ? 1.558 12.650 -3.662 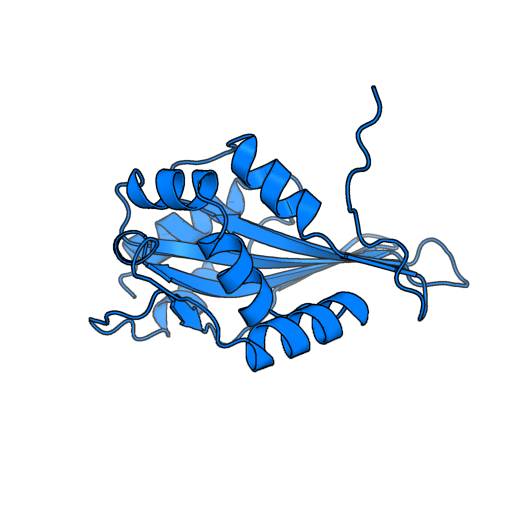1.00 90.38 160 GLU A O 1
ATOM 1285 N N . TRP A 1 161 ? -0.088 12.093 -2.233 1.00 90.94 161 TRP A N 1
ATOM 1286 C CA . TRP A 1 161 ? 0.803 11.479 -1.260 1.00 90.94 161 TRP A CA 1
ATOM 1287 C C . TRP A 1 161 ? 1.528 10.255 -1.835 1.00 90.94 161 TRP A C 1
ATOM 1289 O O . TRP A 1 161 ? 2.741 10.105 -1.641 1.00 90.94 161 TRP A O 1
ATOM 1299 N N . GLU A 1 162 ? 0.837 9.372 -2.557 1.00 91.69 162 GLU A N 1
ATOM 1300 C CA . GLU A 1 162 ? 1.457 8.212 -3.204 1.00 91.69 162 GLU A CA 1
ATOM 1301 C C . GLU A 1 162 ? 2.486 8.612 -4.262 1.00 91.69 162 GLU A C 1
ATOM 1303 O O . GLU A 1 162 ? 3.596 8.063 -4.296 1.00 91.69 162 GLU A O 1
ATOM 1308 N N . GLU A 1 163 ? 2.153 9.592 -5.102 1.00 89.31 163 GLU A N 1
ATOM 1309 C CA . GLU A 1 163 ? 3.037 10.108 -6.143 1.00 89.31 163 GLU A CA 1
ATOM 1310 C C . GLU A 1 163 ? 4.302 10.720 -5.530 1.00 89.31 163 GLU A C 1
ATOM 1312 O O . GLU A 1 163 ? 5.421 10.349 -5.907 1.00 89.31 163 GLU A O 1
ATOM 1317 N N . ALA A 1 164 ? 4.151 11.559 -4.499 1.00 86.88 164 ALA A N 1
ATOM 1318 C CA . ALA A 1 164 ? 5.264 12.165 -3.767 1.00 86.88 164 ALA A CA 1
ATOM 1319 C C . ALA A 1 164 ? 6.193 11.126 -3.106 1.00 86.88 164 ALA A C 1
ATOM 1321 O O . ALA A 1 164 ? 7.360 11.409 -2.802 1.00 86.88 164 ALA A O 1
ATOM 1322 N N . ASN A 1 165 ? 5.693 9.909 -2.883 1.00 87.62 165 ASN A N 1
ATOM 1323 C CA . ASN A 1 165 ? 6.422 8.807 -2.266 1.00 87.62 165 ASN A CA 1
ATOM 1324 C C . ASN A 1 165 ? 6.826 7.688 -3.241 1.00 87.62 165 ASN A C 1
ATOM 1326 O O . ASN A 1 165 ? 7.420 6.694 -2.807 1.00 87.62 165 ASN A O 1
ATOM 1330 N N . THR A 1 166 ? 6.572 7.857 -4.539 1.00 89.00 166 THR A N 1
ATOM 1331 C CA . THR A 1 166 ? 6.955 6.898 -5.580 1.00 89.00 166 THR A CA 1
ATOM 1332 C C . THR A 1 166 ? 8.445 7.004 -5.914 1.00 89.00 166 THR A C 1
ATOM 1334 O O . THR A 1 166 ? 9.033 8.086 -5.963 1.00 89.00 166 THR A O 1
ATOM 1337 N N . LEU A 1 167 ? 9.084 5.855 -6.138 1.00 86.88 167 LEU A N 1
ATOM 1338 C CA . LEU A 1 167 ? 10.495 5.740 -6.498 1.00 86.88 167 LEU A CA 1
ATOM 1339 C C . LEU A 1 167 ? 10.637 5.197 -7.919 1.00 86.88 167 LEU A C 1
ATOM 1341 O O . LEU A 1 167 ? 10.012 4.200 -8.267 1.00 86.88 167 LEU A O 1
ATOM 1345 N N . TYR A 1 168 ? 11.523 5.815 -8.697 1.00 85.31 168 TYR A N 1
ATOM 1346 C CA . TYR A 1 168 ? 11.839 5.412 -10.067 1.00 85.31 168 TYR A CA 1
ATOM 1347 C C . TYR A 1 168 ? 13.316 5.039 -10.169 1.00 85.31 168 TYR A C 1
ATOM 1349 O O . TYR A 1 168 ? 14.189 5.821 -9.775 1.00 85.31 168 TYR A O 1
ATOM 1357 N N . GLN A 1 169 ? 13.607 3.861 -10.708 1.00 86.19 169 GLN A N 1
ATOM 1358 C CA . GLN A 1 169 ? 14.958 3.343 -10.901 1.00 86.19 169 GLN A CA 1
ATOM 1359 C C . GLN A 1 169 ? 15.131 2.864 -12.342 1.00 86.19 169 GLN A C 1
ATOM 1361 O O . GLN A 1 169 ? 14.227 2.251 -12.896 1.00 86.19 169 GLN A O 1
ATOM 1366 N N . LYS A 1 170 ? 16.292 3.116 -12.951 1.00 84.31 170 LYS A N 1
ATOM 1367 C CA . LYS A 1 170 ? 16.664 2.561 -14.259 1.00 84.31 170 LYS A CA 1
ATOM 1368 C C . LYS A 1 170 ? 18.076 1.993 -14.179 1.00 84.31 170 LYS A C 1
ATOM 1370 O O . LYS A 1 170 ? 19.043 2.716 -13.937 1.00 84.31 170 LYS A O 1
ATOM 1375 N N . GLY A 1 171 ? 18.211 0.679 -14.336 1.00 79.31 171 GLY A N 1
ATOM 1376 C CA . GLY A 1 171 ? 19.453 -0.023 -14.004 1.00 79.31 171 GLY A CA 1
ATOM 1377 C C . GLY A 1 171 ? 19.814 0.140 -12.518 1.00 79.31 171 GLY A C 1
ATOM 1378 O O . GLY A 1 171 ? 19.018 -0.194 -11.648 1.00 79.31 171 GLY A O 1
ATOM 1379 N N . LYS A 1 172 ? 21.015 0.654 -12.213 1.00 68.81 172 LYS A N 1
ATOM 1380 C CA . LYS A 1 172 ? 21.457 0.954 -10.830 1.00 68.81 172 LYS A CA 1
ATOM 1381 C C . LYS A 1 172 ? 21.210 2.409 -10.405 1.00 68.81 172 LYS A C 1
ATOM 1383 O O . LYS A 1 172 ? 21.546 2.781 -9.283 1.00 68.81 172 LYS A O 1
ATOM 1388 N N . GLU A 1 173 ? 20.661 3.237 -11.289 1.00 70.19 173 GLU A N 1
ATOM 1389 C CA . GLU A 1 173 ? 20.471 4.668 -11.054 1.00 70.19 173 GLU A CA 1
ATOM 1390 C C . GLU A 1 173 ? 19.042 4.950 -10.577 1.00 70.19 173 GLU A C 1
ATOM 1392 O O . GLU A 1 173 ? 18.069 4.495 -11.175 1.00 70.19 173 GLU A O 1
ATOM 1397 N N . THR A 1 174 ? 18.901 5.716 -9.492 1.00 69.50 174 THR A N 1
ATOM 1398 C CA . THR A 1 174 ? 17.598 6.250 -9.061 1.00 69.50 174 THR A CA 1
ATOM 1399 C C . THR A 1 174 ? 17.333 7.548 -9.818 1.00 69.50 174 THR A C 1
ATOM 1401 O O . THR A 1 174 ? 18.109 8.494 -9.696 1.00 69.50 174 THR A O 1
ATOM 1404 N N . LEU A 1 175 ? 16.250 7.601 -10.596 1.00 59.66 175 LEU A N 1
ATOM 1405 C CA . LEU A 1 175 ? 16.003 8.668 -11.569 1.00 59.66 175 LEU A CA 1
ATOM 1406 C C . LEU A 1 175 ? 15.351 9.933 -10.981 1.00 59.66 175 LEU A C 1
ATOM 1408 O O . LEU A 1 175 ? 15.438 10.984 -11.611 1.00 59.66 175 LEU A O 1
ATOM 1412 N N . LYS A 1 176 ? 14.737 9.897 -9.785 1.00 57.12 176 LYS A N 1
ATOM 1413 C CA . LYS A 1 176 ? 14.206 11.109 -9.119 1.00 57.12 176 LYS A CA 1
ATOM 1414 C C . LYS A 1 176 ? 14.008 10.954 -7.600 1.00 57.12 176 LYS A C 1
ATOM 1416 O O . LYS A 1 176 ? 13.431 9.980 -7.133 1.00 57.12 176 LYS A O 1
ATOM 1421 N N . LYS A 1 177 ? 14.422 11.990 -6.852 1.00 50.28 177 LYS A N 1
ATOM 1422 C CA . LYS A 1 177 ? 13.782 12.485 -5.616 1.00 50.28 177 LYS A CA 1
ATOM 1423 C C . LYS A 1 177 ? 12.891 13.645 -6.066 1.00 50.28 177 LYS A C 1
ATOM 1425 O O . LYS A 1 177 ? 13.436 14.693 -6.408 1.00 50.28 177 LYS A O 1
ATOM 1430 N N . VAL A 1 178 ? 11.569 13.501 -6.103 1.00 40.62 178 VAL A N 1
ATOM 1431 C CA . VAL A 1 178 ? 10.711 14.661 -6.391 1.00 40.62 178 VAL A CA 1
ATOM 1432 C C . VAL A 1 178 ? 10.626 15.516 -5.125 1.00 40.62 178 VAL A C 1
ATOM 1434 O O . VAL A 1 178 ? 9.866 15.242 -4.208 1.00 40.62 178 VAL A O 1
ATOM 1437 N N . LYS A 1 179 ? 11.476 16.544 -5.048 1.00 35.78 179 LYS A N 1
ATOM 1438 C CA . LYS A 1 179 ? 11.095 17.810 -4.420 1.00 35.78 179 LYS A CA 1
ATOM 1439 C C . LYS A 1 179 ? 10.456 18.623 -5.537 1.00 35.78 179 LYS A C 1
ATOM 1441 O O . LYS A 1 179 ? 11.163 18.960 -6.486 1.00 35.78 179 LYS A O 1
ATOM 1446 N N . TYR A 1 180 ? 9.172 18.947 -5.441 1.00 37.84 180 TYR A N 1
ATOM 1447 C CA . TYR A 1 180 ? 8.630 20.012 -6.276 1.00 37.84 180 TYR A CA 1
ATOM 1448 C C . TYR A 1 180 ? 9.337 21.314 -5.885 1.00 37.84 180 TYR A C 1
ATOM 1450 O O . TYR A 1 180 ? 9.124 21.871 -4.809 1.00 37.84 180 TYR A O 1
ATOM 1458 N N . ALA A 1 181 ? 10.226 21.783 -6.758 1.00 30.78 181 ALA A N 1
ATOM 1459 C CA . ALA A 1 181 ? 10.322 23.211 -6.982 1.00 30.78 181 ALA A CA 1
ATOM 1460 C C . ALA A 1 181 ? 9.000 23.609 -7.646 1.00 30.78 181 ALA A C 1
ATOM 1462 O O . ALA A 1 181 ? 8.616 2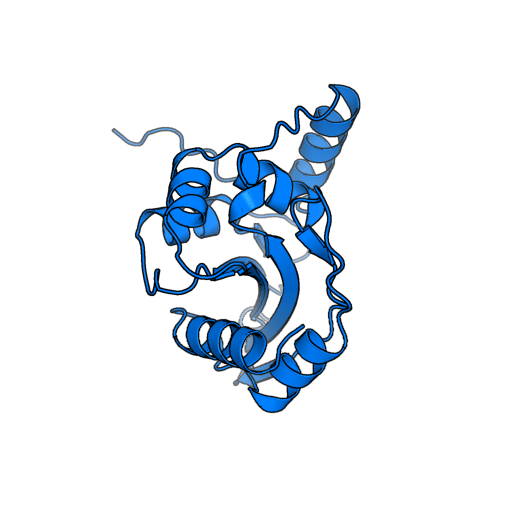3.002 -8.647 1.00 30.78 181 ALA A O 1
ATOM 1463 N N . LYS A 1 182 ? 8.295 24.572 -7.045 1.00 28.14 182 LYS A N 1
ATOM 1464 C CA . LYS A 1 182 ? 7.167 25.265 -7.671 1.00 28.14 182 LYS A CA 1
ATOM 1465 C C . LYS A 1 182 ? 7.537 25.597 -9.116 1.00 28.14 182 LYS A C 1
ATOM 1467 O O . LYS A 1 182 ? 8.522 26.297 -9.336 1.00 28.14 182 LYS A O 1
ATOM 1472 N N . ILE A 1 183 ? 6.744 25.113 -10.063 1.00 32.56 183 ILE A N 1
ATOM 1473 C CA . ILE A 1 183 ? 6.625 25.766 -11.360 1.00 32.56 183 ILE A CA 1
ATOM 1474 C C . ILE A 1 183 ? 5.408 26.681 -11.223 1.00 32.56 183 ILE A C 1
ATOM 1476 O O . ILE A 1 183 ? 4.271 26.234 -11.333 1.00 32.56 183 ILE A O 1
ATOM 1480 N N . LEU A 1 184 ? 5.686 27.936 -10.876 1.00 32.66 184 LEU A N 1
ATOM 1481 C CA . LEU A 1 184 ? 4.915 29.111 -11.268 1.00 32.66 184 LEU A CA 1
ATOM 1482 C C . LEU A 1 184 ? 5.917 30.088 -11.876 1.00 32.66 184 LEU A C 1
ATOM 1484 O O . LEU A 1 184 ? 6.986 30.261 -11.243 1.00 32.66 184 LEU A O 1
#

Sequence (184 aa):
MQLKTAETLVEALGKHPGIITPDKDLFIDLLMQIDVPESSRFYERIPGNKQELTESDCSYSLSLRRVLRNRNSERNYSPGIVKRALDALASWRGIYSSDVLTRRLRQDNEIVDLMQACLEDFSLLAKFETYDYSDPNKLTVTTRPVLVIPGAENDEQVMEWEEANTLYQKGKETLKKVKYAKIL

Nearest PDB structures (foldseek):
  8tlz-assembly2_B  TM=3.436E-01  e=1.965E+00  Homo sapiens

pLDDT: mean 82.17, std 15.57, range [28.14, 95.88]

Radius of gyration: 16.7 Å; Cα contacts (8 Å, |Δi|>4): 289; chains: 1; bounding box: 37×44×45 Å

Mean predicted aligned error: 7.71 Å

Solvent-accessible surface area (backbone atoms only — not comparable to full-atom values): 10515 Å² total; per-residue (Å²): 69,59,67,70,59,31,49,50,54,50,53,47,50,52,61,41,81,94,60,79,77,65,64,57,67,65,53,33,54,58,42,48,72,38,85,74,73,95,64,87,58,42,60,49,81,44,86,61,61,66,51,75,49,78,55,93,55,32,37,38,37,42,25,52,42,30,45,32,30,19,90,29,45,81,67,79,82,79,73,53,71,69,56,52,52,51,45,54,50,38,54,69,70,66,50,92,45,72,69,53,50,58,49,52,48,61,69,33,64,69,60,33,50,55,36,54,72,32,87,54,66,51,28,40,36,32,40,37,36,41,40,36,48,79,45,91,89,40,50,34,38,40,41,32,52,42,77,37,44,58,91,55,72,76,48,68,68,57,53,54,52,27,59,69,59,40,41,41,31,47,63,94,43,70,75,54,82,77,70,82,70,82,89,123

Foldseek 3Di:
DDLVLQQLQLVLVQLAPPADRDPSVVSSVQVVPDDDDDDLDQKDFTPWDWDWDDDDQKIKIKTWTIKGFLCNLQVDDDDDPVVVVVLVVCVVQLHDDPVSLSVVCSVDVVSSVLSNVQPRRIKTKMKMWMWGCVPVVKTKIKIWIDIGRRPCSDDPVRVVSRVQVMWIDIHSDTPDNDDDPDDD

Secondary structure (DSSP, 8-state):
--HHHHHHHHHHHHT-TTSPPP-HHHHHHHHHT----S-S-SEEE----EEEEEETTEEEEEEEEEEEEGGGTTS-----HHHHHHHHHHHHTT---HHHHHHHHTT-HHHHHHHHH-SSSEEEEEEEEEEE--STT--EEEEEEEEE-TT-SS-HHHHHHHHHT-EEEETTEE----------